Protein AF-A0A2N3C3L7-F1 (afdb_monomer_lite)

pLDDT: mean 86.47, std 15.03, range [39.75, 98.62]

Foldseek 3Di:
DDDDDDDDDDDDDDDDDPDDDPPPDPPPPPQPWDFQLPDPFFAWWEDEDQFDDAWKDFFAFPADDPVSLVVQLVQQCVRPVRHKYWYAHAQDDDAWPPPCNPPPVSVVSVVVSVVQHQFTWKIFDWDDDPDWVCVVPNVVVLVVCCRTHADVNRSRGRRHMTTGQWMKTFPPRDRLCVQLPDPVCCVQHVDDDSHIGTDDPSSRVSRRGTIIGIDDNPNNVVVLVRCLVVLVPDDFDPLLLVLLCVQQVPQPDPPPDDPVNVVSNSSSVSSQSRVLVVVCVVVVNLAFPQPRHFLCVPCPPVPDDRNSQKGKHFCDHPNPDDHNDHSVRIGIHGPVQVVVQVVQVVVPHGSVVVPD

Sequence (356 aa):
MPTPSAKSRCPTTPPSPTSTRRRSSRRGRKFEQMQVQDLSKPVVASKADWLMGTTWLGFTPSNGSGYSRQQCQSTIQRQFSGGYVIEYITEAFSEPNPGYETDPVYLAEREQHQGIKGCFLSIHKLRFTSRPLEEIIGNEDYERLQDMWAKEGKRHRWSVAFPIIESYRIEGRPKAKDVLGNTAYQRLFGHPSATLRPLEQQDQIAIANLQITQVPATNSWIGIEDEFPSAERSEVSSLTERLLDRDLQNSQAQEGMTKERWAKVRRRAAWIADRFIQNRIKTNSVHCDVCRFSPNEITDGTGIRPRSLLDVHHKHPLAEGVRYTTVEDFTLLCPTCHRAEHALLKIGRSLLSEQH

Secondary structure (DSSP, 8-state):
--------PPPPPPPP------PPP-----PPPEEGGGSSS-EEEEEEESS--SSEEEE--SSSSHHHHHHHHHHHHHHHTTSEEEEEE-SS-PPPPTT-TT-HHHHHHHHHHHHHTTBEEEEEEE----S-HHHHH-HHHHHHHHHHHPPTT-TTTT-EEEEEEEEEEETT--BHHHHHHHHHHHHHHSS--SS-EEPPHHHHHHHTT-EEEEE--TTHHHHHHTTHHHHHHS---HHHHHHHHHHHTTSPPPTT--HHHHHHHHHHHHHHHHHHHHHHHHTT--S-TTT---THHHHTTS---GGGG-EEEESS-TTSSS----GGGEEEE-HHHHHHHHHHHTTT--SSGGG-

Structure (mmCIF, N/CA/C/O backbone):
data_AF-A0A2N3C3L7-F1
#
_entry.id   AF-A0A2N3C3L7-F1
#
loop_
_atom_site.group_PDB
_atom_site.id
_atom_site.type_symbol
_atom_site.label_atom_id
_atom_site.label_alt_id
_atom_site.label_comp_id
_atom_site.label_asym_id
_atom_site.label_entity_id
_atom_site.label_seq_id
_atom_site.pdbx_PDB_ins_code
_atom_site.Cartn_x
_atom_site.Cartn_y
_atom_site.Cartn_z
_atom_site.occupancy
_atom_site.B_iso_or_equiv
_atom_site.auth_seq_id
_atom_site.auth_comp_id
_atom_site.auth_asym_id
_atom_site.auth_atom_id
_atom_site.pdbx_PDB_model_num
ATOM 1 N N . MET A 1 1 ? -19.294 -97.236 -18.588 1.00 49.38 1 MET A N 1
ATOM 2 C CA . MET A 1 1 ? -18.032 -97.592 -17.896 1.00 49.38 1 MET A CA 1
ATOM 3 C C . MET A 1 1 ? -17.101 -98.104 -18.988 1.00 49.38 1 MET A C 1
ATOM 5 O O . MET A 1 1 ? -17.540 -99.043 -19.640 1.00 49.38 1 MET A O 1
ATOM 9 N N . PRO A 1 2 ? -15.958 -97.464 -19.315 1.00 52.78 2 PRO A N 1
ATOM 10 C CA . PRO A 1 2 ? -14.989 -96.830 -18.413 1.00 52.78 2 PRO A CA 1
ATOM 11 C C . PRO A 1 2 ? -14.624 -95.358 -18.743 1.00 52.78 2 PRO A C 1
ATOM 13 O O . PRO A 1 2 ? -14.874 -94.845 -19.828 1.00 52.78 2 PRO A O 1
ATOM 16 N N . THR A 1 3 ? -14.035 -94.697 -17.748 1.00 44.00 3 THR A N 1
ATOM 17 C CA . THR A 1 3 ? -13.207 -93.466 -17.760 1.00 44.00 3 THR A CA 1
ATOM 18 C C . THR A 1 3 ? -11.742 -93.790 -18.140 1.00 44.00 3 THR A C 1
ATOM 20 O O . THR A 1 3 ? -11.421 -94.974 -18.211 1.00 44.00 3 THR A O 1
ATOM 23 N N . PRO A 1 4 ? -10.766 -92.851 -18.120 1.00 60.41 4 PRO A N 1
ATOM 24 C CA . PRO A 1 4 ? -10.702 -91.438 -18.543 1.00 60.41 4 PRO A CA 1
ATOM 25 C C . PRO A 1 4 ? -9.438 -91.159 -19.414 1.00 60.41 4 PRO A C 1
ATOM 27 O O . PRO A 1 4 ? -8.566 -92.011 -19.544 1.00 60.41 4 PRO A O 1
ATOM 30 N N . SER A 1 5 ? -9.244 -89.934 -19.925 1.00 49.03 5 SER A N 1
ATOM 31 C CA . SER A 1 5 ? -7.873 -89.421 -20.122 1.00 49.03 5 SER A CA 1
ATOM 32 C C . SER A 1 5 ? -7.801 -87.901 -19.993 1.00 49.03 5 SER A C 1
ATOM 34 O O . SER A 1 5 ? -8.473 -87.152 -20.702 1.00 49.03 5 SER A O 1
ATOM 36 N N . ALA A 1 6 ? -6.967 -87.477 -19.048 1.00 43.25 6 ALA A N 1
ATOM 37 C CA . ALA A 1 6 ? -6.701 -86.108 -18.648 1.00 43.25 6 ALA A CA 1
ATOM 38 C C . ALA A 1 6 ? -5.865 -85.354 -19.696 1.00 43.25 6 ALA A C 1
ATOM 40 O O . ALA A 1 6 ? -4.929 -85.906 -20.272 1.00 43.25 6 ALA A O 1
ATOM 41 N N . LYS A 1 7 ? -6.165 -84.064 -19.899 1.00 50.19 7 LYS A N 1
ATOM 42 C CA . LYS A 1 7 ? -5.285 -83.123 -20.603 1.00 50.19 7 LYS A CA 1
ATOM 43 C C . LYS A 1 7 ? -4.727 -82.092 -19.623 1.00 50.19 7 LYS A C 1
ATOM 45 O O . LYS A 1 7 ? -5.463 -81.391 -18.932 1.00 50.19 7 LYS A O 1
ATOM 50 N N . SER A 1 8 ? -3.399 -82.080 -19.608 1.00 52.75 8 SER A N 1
ATOM 51 C CA . SER A 1 8 ? -2.456 -81.150 -18.993 1.00 52.75 8 SER A CA 1
ATOM 52 C C . SER A 1 8 ? -2.863 -79.675 -19.136 1.00 52.75 8 SER A C 1
ATOM 54 O O . SER A 1 8 ? -3.205 -79.222 -20.229 1.00 52.75 8 SER A O 1
ATOM 56 N N . ARG A 1 9 ? -2.799 -78.926 -18.027 1.00 47.25 9 ARG A N 1
ATOM 57 C CA . ARG A 1 9 ? -2.867 -77.459 -17.998 1.00 47.25 9 ARG A CA 1
ATOM 58 C C . ARG A 1 9 ? -1.444 -76.898 -17.943 1.00 47.25 9 ARG A C 1
ATOM 60 O O . ARG A 1 9 ? -0.684 -77.246 -17.044 1.00 47.25 9 ARG A O 1
ATOM 67 N N . CYS A 1 10 ? -1.116 -76.012 -18.881 1.00 50.72 10 CYS A N 1
ATOM 68 C CA . CYS A 1 10 ? 0.102 -75.203 -18.863 1.00 50.72 10 CYS A CA 1
ATOM 69 C C . CYS A 1 10 ? 0.069 -74.165 -17.723 1.00 50.72 10 CYS A C 1
ATOM 71 O O . CYS A 1 10 ? -1.000 -73.615 -17.443 1.00 50.72 10 CYS A O 1
ATOM 73 N N . PRO A 1 11 ? 1.215 -73.831 -17.106 1.00 50.09 11 PRO A N 1
ATOM 74 C CA . PRO A 1 11 ? 1.307 -72.730 -16.157 1.00 50.09 11 PRO A CA 1
ATOM 75 C C . PRO A 1 11 ? 1.359 -71.383 -16.897 1.00 50.09 11 PRO A C 1
ATOM 77 O O . PRO A 1 11 ? 2.238 -71.137 -17.719 1.00 50.09 11 PRO A O 1
ATOM 80 N N . THR A 1 12 ? 0.408 -70.500 -16.598 1.00 49.69 12 THR A N 1
ATOM 81 C CA . THR A 1 12 ? 0.426 -69.089 -17.000 1.00 49.69 12 THR A CA 1
ATOM 82 C C . THR A 1 12 ? 1.377 -68.302 -16.104 1.00 49.69 12 THR A C 1
ATOM 84 O O . THR A 1 12 ? 1.146 -68.177 -14.901 1.00 49.69 12 THR A O 1
ATOM 87 N N . THR A 1 13 ? 2.435 -67.757 -16.696 1.00 57.47 13 THR A N 1
ATOM 88 C CA . THR A 1 13 ? 3.362 -66.801 -16.080 1.00 57.47 13 THR A CA 1
ATOM 89 C C . THR A 1 13 ? 2.637 -65.477 -15.788 1.00 57.47 13 THR A C 1
ATOM 91 O O . THR A 1 13 ? 1.938 -64.976 -16.672 1.00 57.47 13 THR A O 1
ATOM 94 N N . PRO A 1 14 ? 2.778 -64.873 -14.594 1.00 56.62 14 PRO A N 1
ATOM 95 C CA . PRO A 1 14 ? 2.210 -63.556 -14.323 1.00 56.62 14 PRO A CA 1
ATOM 96 C C . PRO A 1 14 ? 2.983 -62.449 -15.070 1.00 56.62 14 PRO A C 1
ATOM 98 O O . PRO A 1 14 ? 4.209 -62.537 -15.193 1.00 56.62 14 PRO A O 1
ATOM 101 N N . PRO A 1 15 ? 2.302 -61.396 -15.560 1.00 52.50 15 PRO A N 1
ATOM 102 C CA . PRO A 1 15 ? 2.953 -60.274 -16.225 1.00 52.50 15 PRO A CA 1
ATOM 103 C C . PRO A 1 15 ? 3.767 -59.431 -15.236 1.00 52.50 15 PRO A C 1
ATOM 105 O O . PRO A 1 15 ? 3.339 -59.150 -14.115 1.00 52.50 15 PRO A O 1
ATOM 108 N N . SER A 1 16 ? 4.954 -59.016 -15.678 1.00 47.25 16 SER A N 1
ATOM 109 C CA . SER A 1 16 ? 5.863 -58.133 -14.948 1.00 47.25 16 SER A CA 1
ATOM 110 C C . SER A 1 16 ? 5.222 -56.766 -14.661 1.00 47.25 16 SER A C 1
ATOM 112 O O . SER A 1 16 ? 4.527 -56.227 -15.525 1.00 47.25 16 SER A O 1
ATOM 114 N N . PRO A 1 17 ? 5.471 -56.156 -13.486 1.00 49.47 17 PRO A N 1
ATOM 115 C CA . PRO A 1 17 ? 4.927 -54.846 -13.159 1.00 49.47 17 PRO A CA 1
ATOM 116 C C . PRO A 1 17 ? 5.548 -53.772 -14.058 1.00 49.47 17 PRO A C 1
ATOM 118 O O . PRO A 1 17 ? 6.744 -53.484 -14.007 1.00 49.47 17 PRO A O 1
ATOM 121 N N . THR A 1 18 ? 4.702 -53.162 -14.884 1.00 44.25 18 THR A N 1
ATOM 122 C CA . THR A 1 18 ? 4.987 -51.939 -15.629 1.00 44.25 18 THR A CA 1
ATOM 123 C C . THR A 1 18 ? 5.487 -50.847 -14.689 1.00 44.25 18 THR A C 1
ATOM 125 O O . THR A 1 18 ? 4.779 -50.418 -13.780 1.00 44.25 18 THR A O 1
ATOM 128 N N . SER A 1 19 ? 6.709 -50.392 -14.962 1.00 44.94 19 SER A N 1
ATOM 129 C CA . SER A 1 19 ? 7.357 -49.201 -14.417 1.00 44.94 19 SER A CA 1
ATOM 130 C C . SER A 1 19 ? 6.426 -47.984 -14.480 1.00 44.94 19 SER A C 1
ATOM 132 O O . SER A 1 19 ? 6.286 -47.309 -15.504 1.00 44.94 19 SER A O 1
ATOM 134 N N . THR A 1 20 ? 5.760 -47.698 -13.365 1.00 43.91 20 THR A N 1
ATOM 135 C CA . THR A 1 20 ? 5.039 -46.451 -13.136 1.00 43.91 20 THR A CA 1
ATOM 136 C C . THR A 1 20 ? 6.071 -45.338 -13.003 1.00 43.91 20 THR A C 1
ATOM 138 O O . THR A 1 20 ? 6.709 -45.164 -11.964 1.00 43.91 20 THR A O 1
ATOM 141 N N . ARG A 1 21 ? 6.239 -44.563 -14.082 1.00 43.47 21 ARG A N 1
ATOM 142 C CA . ARG A 1 21 ? 6.906 -43.255 -14.065 1.00 43.47 21 ARG A CA 1
ATOM 143 C C . ARG A 1 21 ? 6.358 -42.447 -12.886 1.00 43.47 21 ARG A C 1
ATOM 145 O O . ARG A 1 21 ? 5.231 -41.953 -12.936 1.00 43.47 21 ARG A O 1
ATOM 152 N N . ARG A 1 22 ? 7.167 -42.313 -11.830 1.00 39.75 22 ARG A N 1
ATOM 153 C CA . ARG A 1 22 ? 6.950 -41.380 -10.721 1.00 39.75 22 ARG A CA 1
ATOM 154 C C . ARG A 1 22 ? 6.773 -39.981 -11.309 1.00 39.75 22 ARG A C 1
ATOM 156 O O . ARG A 1 22 ? 7.748 -39.331 -11.677 1.00 39.75 22 ARG A O 1
ATOM 163 N N . ARG A 1 23 ? 5.522 -39.521 -11.413 1.00 40.88 23 ARG A N 1
ATOM 164 C CA . ARG A 1 23 ? 5.214 -38.096 -11.546 1.00 40.88 23 ARG A CA 1
ATOM 165 C C . ARG A 1 23 ? 5.823 -37.421 -10.325 1.00 40.88 23 ARG A C 1
ATOM 167 O O . ARG A 1 23 ? 5.459 -37.753 -9.198 1.00 40.88 23 ARG A O 1
ATOM 174 N N . SER A 1 24 ? 6.798 -36.547 -10.560 1.00 43.41 24 SER A N 1
ATOM 175 C CA . SER A 1 24 ? 7.394 -35.736 -9.511 1.00 43.41 24 SER A CA 1
ATOM 176 C C . SER A 1 24 ? 6.271 -35.005 -8.783 1.00 43.41 24 SER A C 1
ATOM 178 O O . SER A 1 24 ? 5.451 -34.307 -9.381 1.00 43.41 24 SER A O 1
ATOM 180 N N . SER A 1 25 ? 6.204 -35.230 -7.475 1.00 42.06 25 SER A N 1
ATOM 181 C CA . SER A 1 25 ? 5.401 -34.434 -6.565 1.00 42.06 25 SER A CA 1
ATOM 182 C C . SER A 1 25 ? 5.690 -32.963 -6.850 1.00 42.06 25 SER A C 1
ATOM 184 O O . SER A 1 25 ? 6.846 -32.539 -6.747 1.00 42.06 25 SER A O 1
ATOM 186 N N . ARG A 1 26 ? 4.655 -32.196 -7.218 1.00 43.44 26 ARG A N 1
ATOM 187 C CA . ARG A 1 26 ? 4.680 -30.731 -7.167 1.00 43.44 26 ARG A CA 1
ATOM 188 C C . ARG A 1 26 ? 5.268 -30.356 -5.808 1.00 43.44 26 ARG A C 1
ATOM 190 O O . ARG A 1 26 ? 4.633 -30.597 -4.785 1.00 43.44 26 ARG A O 1
ATOM 197 N N . ARG A 1 27 ? 6.506 -29.851 -5.798 1.00 45.97 27 ARG A N 1
ATOM 198 C CA . ARG A 1 27 ? 7.109 -29.245 -4.612 1.00 45.97 27 ARG A CA 1
ATOM 199 C C . ARG A 1 27 ? 6.126 -28.168 -4.173 1.00 45.97 27 ARG A C 1
ATOM 201 O O . ARG A 1 27 ? 5.934 -27.202 -4.908 1.00 45.97 27 ARG A O 1
ATOM 208 N N . GLY A 1 28 ? 5.463 -28.365 -3.034 1.00 42.38 28 GLY A N 1
ATOM 209 C CA . GLY A 1 28 ? 4.775 -27.268 -2.370 1.00 42.38 28 GLY A CA 1
ATOM 210 C C . GLY A 1 28 ? 5.813 -26.170 -2.199 1.00 42.38 28 GLY A C 1
ATOM 211 O O . GLY A 1 28 ? 6.847 -26.414 -1.573 1.00 42.38 28 GLY A O 1
ATOM 212 N N . ARG A 1 29 ? 5.610 -25.023 -2.860 1.00 50.00 29 ARG A N 1
ATOM 213 C CA . ARG A 1 29 ? 6.451 -23.841 -2.658 1.00 50.00 29 ARG A CA 1
ATOM 214 C C . ARG A 1 29 ? 6.382 -23.574 -1.156 1.00 50.00 29 ARG A C 1
ATOM 216 O O . ARG A 1 29 ? 5.312 -23.255 -0.644 1.00 50.00 29 ARG A O 1
ATOM 223 N N . LYS A 1 30 ? 7.493 -23.788 -0.443 1.00 52.81 30 LYS A N 1
ATOM 224 C CA . LYS A 1 30 ? 7.664 -23.183 0.875 1.00 52.81 30 LYS A CA 1
ATOM 225 C C . LYS A 1 30 ? 7.495 -21.692 0.616 1.00 52.81 30 LYS A C 1
ATOM 227 O O . LYS A 1 30 ? 8.264 -21.146 -0.171 1.00 52.81 30 LYS A O 1
ATOM 232 N N . PHE A 1 31 ? 6.446 -21.086 1.164 1.00 60.19 31 PHE A N 1
ATOM 233 C CA . PHE A 1 31 ? 6.397 -19.635 1.228 1.00 60.19 31 PHE A CA 1
ATOM 234 C C . PHE A 1 31 ? 7.663 -19.222 1.968 1.00 60.19 31 PHE A C 1
ATOM 236 O O . PHE A 1 31 ? 7.937 -19.733 3.057 1.00 60.19 31 PHE A O 1
ATOM 243 N N . GLU A 1 32 ? 8.495 -18.450 1.286 1.00 70.69 32 GLU A N 1
ATOM 244 C CA . GLU A 1 32 ? 9.769 -18.003 1.815 1.00 70.69 32 GLU A CA 1
ATOM 245 C C . GLU A 1 32 ? 9.458 -17.156 3.048 1.00 70.69 32 GLU A C 1
ATOM 247 O O . GLU A 1 32 ? 8.686 -16.199 2.971 1.00 70.69 32 GLU A O 1
ATOM 252 N N . GLN A 1 33 ? 9.936 -17.604 4.209 1.00 81.38 33 GLN A N 1
ATOM 253 C CA . GLN A 1 33 ? 9.827 -16.818 5.430 1.00 81.38 33 GLN A CA 1
ATOM 254 C C . GLN A 1 33 ? 10.696 -15.584 5.233 1.00 81.38 33 GLN A C 1
ATOM 256 O O . GLN A 1 33 ? 11.895 -15.712 4.995 1.00 81.38 33 GLN A O 1
ATOM 261 N N . MET A 1 34 ? 10.069 -14.415 5.291 1.00 95.31 34 MET A N 1
ATOM 262 C CA . MET A 1 34 ? 10.727 -13.125 5.128 1.00 95.31 34 MET A CA 1
ATOM 263 C C . MET A 1 34 ? 10.710 -12.375 6.456 1.00 95.31 34 MET A C 1
ATOM 265 O O . MET A 1 34 ? 9.893 -12.658 7.333 1.00 95.31 34 MET A O 1
ATOM 269 N N . GLN A 1 35 ? 11.576 -11.382 6.594 1.00 97.44 35 GLN A N 1
ATOM 270 C CA . GLN A 1 35 ? 11.522 -10.397 7.666 1.00 97.44 35 GLN A CA 1
ATOM 271 C C . GLN A 1 35 ? 10.996 -9.061 7.139 1.00 97.44 35 GLN A C 1
ATOM 273 O O . GLN A 1 35 ? 11.003 -8.794 5.939 1.00 97.44 35 GLN A O 1
ATOM 278 N N . VAL A 1 36 ? 10.544 -8.185 8.036 1.00 97.69 36 VAL A N 1
ATOM 279 C CA . VAL A 1 36 ? 10.054 -6.846 7.658 1.00 97.69 36 VAL A CA 1
ATOM 280 C C . VAL A 1 36 ? 11.124 -6.018 6.953 1.00 97.69 36 VAL A C 1
ATOM 282 O O . VAL A 1 36 ? 10.805 -5.279 6.024 1.00 97.69 36 VAL A O 1
ATOM 285 N N . GLN A 1 37 ? 12.387 -6.150 7.354 1.00 97.00 37 GLN A N 1
ATOM 286 C CA . GLN A 1 37 ? 13.506 -5.470 6.697 1.00 97.00 37 GLN A CA 1
ATOM 287 C C . GLN A 1 37 ? 13.769 -5.940 5.259 1.00 97.00 37 GLN A C 1
ATOM 289 O O . GLN A 1 37 ? 14.398 -5.207 4.500 1.00 97.00 37 GLN A O 1
ATOM 294 N N . ASP A 1 38 ? 13.260 -7.113 4.872 1.00 94.88 38 ASP A N 1
ATOM 295 C CA . ASP A 1 38 ? 13.411 -7.662 3.520 1.00 94.88 38 ASP A CA 1
ATOM 296 C C . ASP A 1 38 ? 12.355 -7.104 2.546 1.00 94.88 38 ASP A C 1
ATOM 298 O O . ASP A 1 38 ? 12.356 -7.418 1.354 1.00 94.88 38 ASP A O 1
ATOM 302 N N . LEU A 1 39 ? 11.418 -6.280 3.033 1.00 94.38 39 LEU A N 1
ATOM 303 C CA . LEU A 1 39 ? 10.440 -5.607 2.186 1.00 94.38 39 LEU A CA 1
ATOM 304 C C . LEU A 1 39 ? 11.127 -4.622 1.232 1.00 94.38 39 LEU A C 1
ATOM 306 O O . LEU A 1 39 ? 12.060 -3.909 1.589 1.00 94.38 39 LEU A O 1
ATOM 310 N N . SER A 1 40 ? 10.570 -4.495 0.025 1.00 91.31 40 SER A N 1
ATOM 311 C CA . SER A 1 40 ? 11.053 -3.562 -1.012 1.00 91.31 40 SER A CA 1
ATOM 312 C C . SER A 1 40 ? 11.120 -2.093 -0.565 1.00 91.31 40 SER A C 1
ATOM 314 O O . SER A 1 40 ? 11.832 -1.283 -1.161 1.00 91.31 40 SER A O 1
ATOM 316 N N . LYS A 1 41 ? 10.347 -1.734 0.466 1.00 95.19 41 LYS A N 1
ATOM 317 C CA . LYS A 1 41 ? 10.244 -0.400 1.060 1.00 95.19 41 LYS A CA 1
ATOM 318 C C . LYS A 1 41 ? 10.060 -0.525 2.569 1.00 95.19 41 LYS A C 1
ATOM 320 O O . LYS A 1 41 ? 9.505 -1.526 3.022 1.00 95.19 41 LYS A O 1
ATOM 325 N N . PRO A 1 42 ? 10.438 0.500 3.347 1.00 97.88 42 PRO A N 1
ATOM 326 C CA . PRO A 1 42 ? 10.220 0.481 4.785 1.00 97.88 42 PRO A CA 1
ATOM 327 C C . PRO A 1 42 ? 8.728 0.491 5.133 1.00 97.88 42 PRO A C 1
ATOM 329 O O . PRO A 1 42 ? 7.876 0.927 4.353 1.00 97.88 42 PRO A O 1
ATOM 332 N N . VAL A 1 43 ? 8.409 0.073 6.353 1.00 98.38 43 VAL A N 1
ATOM 333 C CA . VAL A 1 43 ? 7.109 0.350 6.966 1.00 98.38 43 VAL A CA 1
ATOM 334 C C . VAL A 1 43 ? 7.142 1.778 7.505 1.00 98.38 43 VAL A C 1
ATOM 336 O O . VAL A 1 43 ? 7.904 2.088 8.415 1.00 98.38 43 VAL A O 1
ATOM 339 N N . VAL A 1 44 ? 6.328 2.666 6.942 1.00 98.44 44 VAL A N 1
ATOM 340 C CA . VAL A 1 44 ? 6.400 4.113 7.224 1.00 98.44 44 VAL A CA 1
ATOM 341 C C . VAL A 1 44 ? 5.310 4.605 8.164 1.00 98.44 44 VAL A C 1
ATOM 343 O O . VAL A 1 44 ? 5.404 5.701 8.712 1.00 98.44 44 VAL A O 1
ATOM 346 N N . ALA A 1 45 ? 4.257 3.815 8.346 1.00 98.38 45 ALA A N 1
ATOM 347 C CA . ALA A 1 45 ? 3.091 4.211 9.112 1.00 98.38 45 ALA A CA 1
ATOM 348 C C . ALA A 1 45 ? 2.396 3.003 9.750 1.00 98.38 45 ALA A C 1
ATOM 350 O O . ALA A 1 45 ? 2.543 1.874 9.291 1.00 98.38 45 ALA A O 1
ATOM 351 N N . SER A 1 46 ? 1.629 3.247 10.809 1.00 98.31 46 SER A N 1
ATOM 352 C CA . SER A 1 46 ? 0.765 2.250 11.435 1.00 98.31 46 SER A CA 1
ATOM 353 C C . SER A 1 46 ? -0.699 2.663 11.370 1.00 98.31 46 SER A C 1
ATOM 355 O O . SER A 1 46 ? -1.040 3.851 11.443 1.00 98.31 46 SER A O 1
ATOM 357 N N . LYS A 1 47 ? -1.572 1.664 11.239 1.00 97.62 47 LYS A N 1
ATOM 358 C CA . LYS A 1 47 ? -3.020 1.799 11.391 1.00 97.62 47 LYS A CA 1
ATOM 359 C C . LYS A 1 47 ? -3.441 1.096 12.673 1.00 97.62 47 LYS A C 1
ATOM 361 O O . LYS A 1 47 ? -3.205 -0.096 12.814 1.00 97.62 47 LYS A O 1
ATOM 366 N N . ALA A 1 48 ? -4.101 1.833 13.560 1.00 96.75 48 ALA A N 1
ATOM 367 C CA . ALA A 1 48 ? -4.818 1.270 14.695 1.00 96.75 48 ALA A CA 1
ATOM 368 C C . ALA A 1 48 ? -6.295 1.115 14.323 1.00 96.75 48 ALA A C 1
ATOM 370 O O . ALA A 1 48 ? -6.941 2.104 13.964 1.00 96.75 48 ALA A O 1
ATOM 371 N N . ASP A 1 49 ? -6.820 -0.101 14.367 1.00 95.00 49 ASP A N 1
ATOM 372 C CA . ASP A 1 49 ? -8.250 -0.384 14.216 1.00 95.00 49 ASP A CA 1
ATOM 373 C C . ASP A 1 49 ? -8.653 -1.539 15.133 1.00 95.00 49 ASP A C 1
ATOM 375 O O . ASP A 1 49 ? -7.791 -2.235 15.655 1.00 95.00 49 ASP A O 1
ATOM 379 N N . TRP A 1 50 ? -9.942 -1.749 15.358 1.00 93.56 50 TRP A N 1
ATOM 380 C CA . TRP A 1 50 ? -10.408 -2.960 16.040 1.00 93.56 50 TRP A CA 1
ATOM 381 C C . TRP A 1 50 ? -10.780 -4.071 15.058 1.00 93.56 50 TRP A C 1
ATOM 383 O O . TRP A 1 50 ? -10.759 -5.239 15.442 1.00 93.56 50 TRP A O 1
ATOM 393 N N . LEU A 1 51 ? -11.099 -3.724 13.808 1.00 91.62 51 LEU A N 1
ATOM 394 C CA . LEU A 1 51 ? -11.334 -4.690 12.736 1.00 91.62 51 LEU A CA 1
ATOM 395 C C . LEU A 1 51 ? -10.050 -4.980 11.971 1.00 91.62 51 LEU A C 1
ATOM 397 O O . LEU A 1 51 ? -9.221 -4.095 11.764 1.00 91.62 51 LEU A O 1
ATOM 401 N N . MET A 1 52 ? -9.929 -6.223 11.512 1.00 91.94 52 MET A N 1
ATOM 402 C CA . MET A 1 52 ? -8.848 -6.611 10.622 1.00 91.94 52 MET A CA 1
ATOM 403 C C . MET A 1 52 ? -9.064 -6.040 9.218 1.00 91.94 52 MET A C 1
ATOM 405 O O . MET A 1 52 ? -10.128 -6.206 8.623 1.00 91.94 52 MET A O 1
ATOM 409 N N . GLY A 1 53 ? -8.025 -5.439 8.652 1.00 87.06 53 GLY A N 1
ATOM 410 C CA . GLY A 1 53 ? -7.937 -5.089 7.248 1.00 87.06 53 GLY A CA 1
ATOM 411 C C . GLY A 1 53 ? -7.913 -6.355 6.404 1.00 87.06 53 GLY A C 1
ATOM 412 O O . GLY A 1 53 ? -6.963 -7.135 6.451 1.00 87.06 53 GLY A O 1
ATOM 413 N N . THR A 1 54 ? -8.968 -6.567 5.626 1.00 85.81 54 THR A N 1
ATOM 414 C CA . THR A 1 54 ? -9.080 -7.720 4.727 1.00 85.81 54 THR A CA 1
ATOM 415 C C . THR A 1 54 ? -8.621 -7.341 3.326 1.00 85.81 54 THR A C 1
ATOM 417 O O . THR A 1 54 ? -7.634 -7.864 2.814 1.00 85.81 54 THR A O 1
ATOM 420 N N . THR A 1 55 ? -9.323 -6.400 2.701 1.00 88.94 55 THR A N 1
ATOM 421 C CA . THR A 1 55 ? -9.128 -6.042 1.292 1.00 88.94 55 THR A CA 1
ATOM 422 C C . THR A 1 55 ? -8.944 -4.532 1.075 1.00 88.94 55 THR A C 1
ATOM 424 O O . THR A 1 55 ? -8.540 -4.087 -0.003 1.00 88.94 55 THR A O 1
ATOM 427 N N . TRP A 1 56 ? -9.167 -3.729 2.114 1.00 93.12 56 TRP A N 1
ATOM 428 C CA . TRP A 1 56 ? -8.967 -2.282 2.150 1.00 93.12 56 TRP A CA 1
ATOM 429 C C . TRP A 1 56 ? -8.636 -1.833 3.579 1.00 93.12 56 TRP A C 1
ATOM 431 O O . TRP A 1 56 ? -8.896 -2.551 4.543 1.00 93.12 56 TRP A O 1
ATOM 441 N N . LEU A 1 57 ? -8.079 -0.628 3.709 1.00 95.00 57 LEU A N 1
ATOM 442 C CA . LEU A 1 57 ? -8.013 0.101 4.977 1.00 95.00 57 LEU A CA 1
ATOM 443 C C . LEU A 1 57 ? -8.813 1.392 4.866 1.00 95.00 57 LEU A C 1
ATOM 445 O O . LEU A 1 57 ? -8.599 2.173 3.935 1.00 95.00 57 LEU A O 1
ATOM 449 N N . GLY A 1 58 ? -9.725 1.619 5.812 1.00 94.25 58 GLY A N 1
ATOM 450 C CA . GLY A 1 58 ? -10.566 2.809 5.805 1.00 94.25 58 GLY A CA 1
ATOM 451 C C . GLY A 1 58 ? -10.269 3.794 6.907 1.00 94.25 58 GLY A C 1
ATOM 452 O O . GLY A 1 58 ? -9.703 3.493 7.960 1.00 94.25 58 GLY A O 1
ATOM 453 N N . PHE A 1 59 ? -10.725 5.005 6.637 1.00 95.25 59 PHE A N 1
ATOM 454 C CA . PHE A 1 59 ? -10.473 6.196 7.414 1.00 95.25 59 PHE A CA 1
ATOM 455 C C . PHE A 1 59 ? -11.748 7.023 7.451 1.00 95.25 59 PHE A C 1
ATOM 457 O O . PHE A 1 59 ? -12.481 7.140 6.466 1.00 95.25 59 PHE A O 1
ATOM 464 N N . THR A 1 60 ? -12.039 7.569 8.625 1.00 94.56 60 THR A N 1
ATOM 465 C CA . THR A 1 60 ? -13.236 8.381 8.822 1.00 94.56 60 THR A CA 1
ATOM 466 C C . THR A 1 60 ? -12.840 9.852 8.713 1.00 94.56 60 THR A C 1
ATOM 468 O O . THR A 1 60 ? -12.073 10.320 9.558 1.00 94.56 60 THR A O 1
ATOM 471 N N . PRO A 1 61 ? -13.312 10.586 7.689 1.00 94.69 61 PRO A N 1
ATOM 472 C CA . PRO A 1 61 ? -13.102 12.026 7.600 1.00 94.69 61 PRO A CA 1
ATOM 473 C C . PRO A 1 61 ? -13.794 12.745 8.768 1.00 94.69 61 PRO A C 1
ATOM 475 O O . PRO A 1 61 ? -14.639 12.177 9.458 1.00 94.69 61 PRO A O 1
ATOM 478 N N . SER A 1 62 ? -13.444 14.011 9.000 1.00 94.00 62 SER A N 1
ATOM 479 C CA . SER A 1 62 ? -14.015 14.790 10.109 1.00 94.00 62 SER A CA 1
ATOM 480 C C . SER A 1 62 ? -15.514 15.067 9.943 1.00 94.00 62 SER A C 1
ATOM 482 O O . SER A 1 62 ? -16.209 15.279 10.936 1.00 94.00 62 SER A O 1
ATOM 484 N N . ASN A 1 63 ? -16.006 15.078 8.702 1.00 93.75 63 ASN A N 1
ATOM 485 C CA . ASN A 1 63 ? -17.421 15.164 8.359 1.00 93.75 63 ASN A CA 1
ATOM 486 C C . ASN A 1 63 ? -17.691 14.549 6.970 1.00 93.75 63 ASN A C 1
ATOM 488 O O . ASN A 1 63 ? -16.776 14.102 6.280 1.00 93.75 63 ASN A O 1
ATOM 492 N N . GLY A 1 64 ? -18.958 14.547 6.544 1.00 90.88 64 GLY A N 1
ATOM 493 C CA . GLY A 1 64 ? -19.384 13.960 5.269 1.00 90.88 64 GLY A CA 1
ATOM 494 C C . GLY A 1 64 ? -19.113 14.805 4.018 1.00 90.88 64 GLY A C 1
ATOM 495 O O . GLY A 1 64 ? -19.447 14.356 2.925 1.00 90.88 64 GLY A O 1
ATOM 496 N N . SER A 1 65 ? -18.538 16.008 4.140 1.00 93.38 65 SER A N 1
ATOM 497 C CA . SER A 1 65 ? -18.305 16.883 2.983 1.00 93.38 65 SER A CA 1
ATOM 498 C C . SER A 1 65 ? -17.232 16.330 2.041 1.00 93.38 65 SER A C 1
ATOM 500 O O . SER A 1 65 ? -16.269 15.687 2.471 1.00 93.38 65 SER A O 1
ATOM 502 N N . GLY A 1 66 ? -17.347 16.654 0.748 1.00 91.75 66 GLY A N 1
ATOM 503 C CA . GLY A 1 66 ? -16.327 16.308 -0.247 1.00 91.75 66 GLY A CA 1
ATOM 504 C C . GLY A 1 66 ? -14.941 16.864 0.102 1.00 91.75 66 GLY A C 1
ATOM 505 O O . GLY A 1 66 ? -13.945 16.161 -0.048 1.00 91.75 66 GLY A O 1
ATOM 506 N N . TYR A 1 67 ? -14.875 18.078 0.661 1.00 94.38 67 TYR A N 1
ATOM 507 C CA . TYR A 1 67 ? -13.622 18.687 1.117 1.00 94.38 67 TYR A CA 1
ATOM 508 C C . TYR A 1 67 ? -12.964 17.893 2.256 1.00 94.38 67 TYR A C 1
ATOM 510 O O . TYR A 1 67 ? -11.775 17.587 2.185 1.00 94.38 67 TYR A O 1
ATOM 518 N N . SER A 1 68 ? -13.727 17.497 3.284 1.00 94.19 68 SER A N 1
ATOM 519 C CA . SER A 1 68 ? -13.191 16.702 4.402 1.00 94.19 68 SER A CA 1
ATOM 520 C C . SER A 1 68 ? -12.700 15.325 3.940 1.00 94.19 68 SER A C 1
ATOM 522 O O . SER A 1 68 ? -11.640 14.866 4.373 1.00 94.19 68 SER A O 1
ATOM 524 N N . ARG A 1 69 ? -13.411 14.694 2.993 1.00 93.69 69 ARG A N 1
ATOM 525 C CA . ARG A 1 69 ? -12.972 13.445 2.348 1.00 93.69 69 ARG A CA 1
ATOM 526 C C . ARG A 1 69 ? -11.646 13.623 1.609 1.00 93.69 69 ARG A C 1
ATOM 528 O O . ARG A 1 69 ? -10.716 12.864 1.866 1.00 93.69 69 ARG A O 1
ATOM 535 N N . GLN A 1 70 ? -11.521 14.652 0.769 1.00 92.31 70 GLN A N 1
ATOM 536 C CA . GLN A 1 70 ? -10.279 14.953 0.045 1.00 92.31 70 GLN A CA 1
ATOM 537 C C . GLN A 1 70 ? -9.116 15.254 0.999 1.00 92.31 70 GLN A C 1
ATOM 539 O O . GLN A 1 70 ? -8.027 14.709 0.836 1.00 92.31 70 GLN A O 1
ATOM 544 N N . GLN A 1 71 ? -9.346 16.062 2.037 1.00 95.25 71 GLN A N 1
ATOM 545 C CA . GLN A 1 71 ? -8.326 16.386 3.036 1.00 95.25 71 GLN A CA 1
ATOM 546 C C . GLN A 1 71 ? -7.850 15.137 3.790 1.00 95.25 71 GLN A C 1
ATOM 548 O O . GLN A 1 71 ? -6.644 14.954 3.997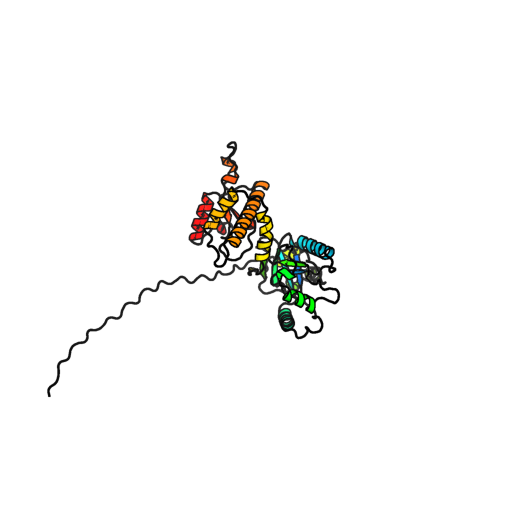 1.00 95.25 71 GLN A O 1
ATOM 553 N N . CYS A 1 72 ? -8.785 14.269 4.187 1.00 95.50 72 CYS A N 1
ATOM 554 C CA . CYS A 1 72 ? -8.480 12.979 4.794 1.00 95.50 72 CYS A CA 1
ATOM 555 C C . CYS A 1 72 ? -7.639 12.134 3.828 1.00 95.50 72 CYS A C 1
ATOM 557 O O . CYS A 1 72 ? -6.513 11.770 4.162 1.00 95.50 72 CYS A O 1
ATOM 559 N N . GLN A 1 73 ? -8.111 11.936 2.597 1.00 94.62 73 GLN A N 1
ATOM 560 C CA . GLN A 1 73 ? -7.437 11.159 1.559 1.00 94.62 73 GLN A CA 1
ATOM 561 C C . GLN A 1 73 ? -6.007 11.645 1.285 1.00 94.62 73 GLN A C 1
ATOM 563 O O . GLN A 1 73 ? -5.075 10.844 1.333 1.00 94.62 73 GLN A O 1
ATOM 568 N N . SER A 1 74 ? -5.794 12.948 1.077 1.00 94.25 74 SER A N 1
ATOM 569 C CA . SER A 1 74 ? -4.453 13.512 0.870 1.00 94.25 74 SER A CA 1
ATOM 570 C C . SER A 1 74 ? -3.545 13.325 2.086 1.00 94.25 74 SER A C 1
ATOM 572 O O . SER A 1 74 ? -2.343 13.096 1.937 1.00 94.25 74 SER A O 1
ATOM 574 N N . THR A 1 75 ? -4.103 13.409 3.296 1.00 96.69 75 THR A N 1
ATOM 575 C CA . THR A 1 75 ? -3.345 13.183 4.531 1.00 96.69 75 THR A CA 1
ATOM 576 C C . THR A 1 75 ? -2.889 11.735 4.637 1.00 96.69 75 THR A C 1
ATOM 578 O O . THR A 1 75 ? -1.694 11.505 4.818 1.00 96.69 75 THR A O 1
ATOM 581 N N . ILE A 1 76 ? -3.795 10.772 4.449 1.00 97.12 76 ILE A N 1
ATOM 582 C CA . ILE A 1 76 ? -3.458 9.344 4.481 1.00 97.12 76 ILE A CA 1
ATOM 583 C C . ILE A 1 76 ? -2.450 9.003 3.385 1.00 97.12 76 ILE A C 1
ATOM 585 O O . ILE A 1 76 ? -1.432 8.372 3.661 1.00 97.12 76 ILE A O 1
ATOM 589 N N . GLN A 1 77 ? -2.675 9.485 2.159 1.00 95.38 77 GLN A N 1
ATOM 590 C CA . GLN A 1 77 ? -1.771 9.253 1.035 1.00 95.38 77 GLN A CA 1
ATOM 591 C C . GLN A 1 77 ? -0.349 9.727 1.336 1.00 95.38 77 GLN A C 1
ATOM 593 O O . GLN A 1 77 ? 0.606 9.002 1.073 1.00 95.38 77 GLN A O 1
ATOM 598 N N . ARG A 1 78 ? -0.189 10.917 1.924 1.00 96.12 78 ARG A N 1
ATOM 599 C CA . ARG A 1 78 ? 1.126 11.420 2.338 1.00 96.12 78 ARG A CA 1
ATOM 600 C C . ARG A 1 78 ? 1.766 10.551 3.422 1.00 96.12 78 ARG A C 1
ATOM 602 O O . ARG A 1 78 ? 2.982 10.414 3.420 1.00 96.12 78 ARG A O 1
ATOM 609 N N . GLN A 1 79 ? 0.973 9.981 4.326 1.00 96.69 79 GLN A N 1
ATOM 610 C CA . GLN A 1 79 ? 1.474 9.160 5.430 1.00 96.69 79 GLN A CA 1
ATOM 611 C C . GLN A 1 79 ? 1.992 7.787 4.976 1.00 96.69 79 GLN A C 1
ATOM 613 O O . GLN A 1 79 ? 2.944 7.302 5.576 1.00 96.69 79 GLN A O 1
ATOM 618 N N . PHE A 1 80 ? 1.420 7.174 3.930 1.00 96.06 80 PHE A N 1
ATOM 619 C CA . PHE A 1 80 ? 1.904 5.879 3.420 1.00 96.06 80 PHE A CA 1
ATOM 620 C C . PHE A 1 80 ? 2.733 5.958 2.129 1.00 96.06 80 PHE A C 1
ATOM 622 O O . PHE A 1 80 ? 3.297 4.948 1.722 1.00 96.06 80 PHE A O 1
ATOM 629 N N . SER A 1 81 ? 2.841 7.117 1.466 1.00 91.69 81 SER A N 1
ATOM 630 C CA . SER A 1 81 ? 3.490 7.242 0.142 1.00 91.69 81 SER A CA 1
ATOM 631 C C . SER A 1 81 ? 4.918 6.684 0.071 1.00 91.69 81 SER A C 1
ATOM 633 O O . SER A 1 81 ? 5.363 6.273 -1.004 1.00 91.69 81 SER A O 1
ATOM 635 N N . GLY A 1 82 ? 5.625 6.656 1.204 1.00 91.44 82 GLY A N 1
ATOM 636 C CA . GLY A 1 82 ? 6.994 6.163 1.324 1.00 91.44 82 GLY A CA 1
ATOM 637 C C . GLY A 1 82 ? 7.144 4.649 1.493 1.00 91.44 82 GLY A C 1
ATOM 638 O O . GLY A 1 82 ? 8.272 4.170 1.415 1.00 91.44 82 GLY A O 1
ATOM 639 N N . GLY A 1 83 ? 6.070 3.880 1.700 1.00 96.31 83 GLY A N 1
ATOM 640 C CA . GLY A 1 83 ? 6.222 2.447 1.938 1.00 96.31 83 GLY A CA 1
ATOM 641 C C . GLY A 1 83 ? 4.972 1.721 2.420 1.00 96.31 83 GLY A C 1
ATOM 642 O O . GLY A 1 83 ? 3.867 1.961 1.939 1.00 96.31 83 GLY A O 1
ATOM 643 N N . TYR A 1 84 ? 5.177 0.777 3.331 1.00 98.06 84 TYR A N 1
ATOM 644 C CA . TYR A 1 84 ? 4.131 -0.101 3.844 1.00 98.06 84 TYR A CA 1
ATOM 645 C C . TYR A 1 84 ? 3.482 0.461 5.116 1.00 98.06 84 TYR A C 1
ATOM 647 O O . TYR A 1 84 ? 4.044 1.316 5.806 1.00 98.06 84 TYR A O 1
ATOM 655 N N . VAL A 1 85 ? 2.292 -0.047 5.434 1.00 98.50 85 VAL A N 1
ATOM 656 C CA . VAL A 1 85 ? 1.540 0.261 6.652 1.00 98.50 85 VAL A CA 1
ATOM 657 C C . VAL A 1 85 ? 1.440 -0.990 7.514 1.00 98.50 85 VAL A C 1
ATOM 659 O O . VAL A 1 85 ? 0.929 -2.003 7.045 1.00 98.50 85 VAL A O 1
ATOM 662 N N . ILE A 1 86 ? 1.885 -0.923 8.770 1.00 98.56 86 ILE A N 1
ATOM 663 C CA . ILE A 1 86 ? 1.681 -2.007 9.739 1.00 98.56 86 ILE A CA 1
ATOM 664 C C . ILE A 1 86 ? 0.328 -1.867 10.434 1.00 98.56 86 ILE A C 1
ATOM 666 O O . ILE A 1 86 ? -0.086 -0.782 10.847 1.00 98.56 86 ILE A O 1
ATOM 670 N N . GLU A 1 87 ? -0.373 -2.979 10.555 1.00 98.06 87 GLU A N 1
ATOM 671 C CA . GLU A 1 87 ? -1.686 -3.065 11.163 1.00 98.06 87 GLU A CA 1
ATOM 672 C C . GLU A 1 87 ? -1.585 -3.485 12.630 1.00 98.06 87 GLU A C 1
ATOM 674 O O . GLU A 1 87 ? -1.027 -4.536 12.958 1.00 98.06 87 GLU A O 1
ATOM 679 N N . TYR A 1 88 ? -2.167 -2.661 13.498 1.00 98.25 88 TYR A N 1
ATOM 680 C CA . TYR A 1 88 ? -2.302 -2.879 14.929 1.00 98.25 88 TYR A CA 1
ATOM 681 C C . TYR A 1 88 ? -3.778 -3.008 15.307 1.00 98.25 88 TYR A C 1
ATOM 683 O O . TYR A 1 88 ? -4.582 -2.135 14.962 1.00 98.25 88 TYR A O 1
ATOM 691 N N . ILE A 1 89 ? -4.112 -4.050 16.073 1.00 97.81 89 ILE A N 1
ATOM 692 C CA . ILE A 1 89 ? -5.461 -4.215 16.614 1.00 97.81 89 ILE A CA 1
ATOM 693 C C . ILE A 1 89 ? -5.570 -3.585 17.994 1.00 97.81 89 ILE A C 1
ATOM 695 O O . ILE A 1 89 ? -4.836 -3.951 18.908 1.00 97.81 89 ILE A O 1
ATOM 699 N N . THR A 1 90 ? -6.507 -2.660 18.172 1.00 97.31 90 THR A N 1
ATOM 700 C CA . THR A 1 90 ? -6.705 -1.943 19.437 1.00 97.31 90 THR A CA 1
ATOM 701 C C . THR A 1 90 ? -7.141 -2.872 20.565 1.00 97.31 90 THR A C 1
ATOM 703 O O . THR A 1 90 ? -7.808 -3.876 20.336 1.00 97.31 90 THR A O 1
ATOM 706 N N . GLU A 1 91 ? -6.809 -2.529 21.812 1.00 96.69 91 GLU A N 1
ATOM 707 C CA . GLU A 1 91 ? -7.251 -3.307 22.981 1.00 96.69 91 GLU A CA 1
ATOM 708 C C . GLU A 1 91 ? -8.771 -3.259 23.191 1.00 96.69 91 GLU A C 1
ATOM 710 O O . GLU A 1 91 ? -9.371 -4.241 23.628 1.00 96.69 91 GLU A O 1
ATOM 715 N N . ALA A 1 92 ? -9.390 -2.127 22.852 1.00 95.44 92 ALA A N 1
ATOM 716 C CA . ALA A 1 92 ? -10.833 -1.941 22.895 1.00 95.44 92 ALA A CA 1
ATOM 717 C C . ALA A 1 92 ? -11.492 -2.360 21.572 1.00 95.44 92 ALA A C 1
ATOM 719 O O . ALA A 1 92 ? -10.908 -2.188 20.498 1.00 95.44 92 ALA A O 1
ATOM 720 N N . PHE A 1 93 ? -12.727 -2.851 21.675 1.00 95.12 93 PHE A N 1
ATOM 721 C CA . PHE A 1 93 ? -13.636 -3.113 20.561 1.00 95.12 93 PHE A CA 1
ATOM 722 C C . PHE A 1 93 ? -14.837 -2.177 20.690 1.00 95.12 93 PHE A C 1
ATOM 724 O O . PHE A 1 93 ? -15.303 -1.946 21.806 1.00 95.12 93 PHE A O 1
ATOM 731 N N . SER A 1 94 ? -15.325 -1.617 19.585 1.00 93.06 94 SER A N 1
ATOM 732 C CA . SER A 1 94 ? -16.487 -0.724 19.649 1.00 93.06 94 SER A CA 1
ATOM 733 C C . SER A 1 94 ? -17.794 -1.495 19.794 1.00 93.06 94 SER A C 1
ATOM 735 O O . SER A 1 94 ? -17.931 -2.617 19.308 1.00 93.06 94 SER A O 1
ATOM 737 N N . GLU A 1 95 ? -18.769 -0.866 20.439 1.00 94.94 95 GLU A N 1
ATOM 738 C CA . GLU A 1 95 ? -20.150 -1.342 20.448 1.00 94.94 95 GLU A CA 1
ATOM 739 C C . GLU A 1 95 ? -20.849 -0.929 19.145 1.00 94.94 95 GLU A C 1
ATOM 741 O O . GLU A 1 95 ? -20.585 0.172 18.638 1.00 94.94 95 GLU A O 1
ATOM 746 N N . PRO A 1 96 ? -21.686 -1.808 18.572 1.00 96.62 96 PRO A N 1
ATOM 747 C CA . PRO A 1 96 ? -22.435 -1.496 17.374 1.00 96.62 96 PRO A CA 1
ATOM 748 C C . PRO A 1 96 ? -23.641 -0.619 17.742 1.00 96.62 96 PRO A C 1
ATOM 750 O O . PRO A 1 96 ? -23.967 -0.426 18.915 1.00 96.62 96 PRO A O 1
ATOM 753 N N . ASN A 1 97 ? -24.313 -0.075 16.735 1.00 96.88 97 ASN A N 1
ATOM 754 C CA . ASN A 1 97 ? -25.573 0.631 16.928 1.00 96.88 97 ASN A CA 1
ATOM 755 C C . ASN A 1 97 ? -26.691 -0.325 17.404 1.00 96.88 97 ASN A C 1
ATOM 757 O O . ASN A 1 97 ? -26.623 -1.528 17.127 1.00 96.88 97 ASN A O 1
ATOM 761 N N . PRO A 1 98 ? -27.744 0.200 18.064 1.00 96.94 98 PRO A N 1
ATOM 762 C CA . PRO A 1 98 ? -28.868 -0.612 18.520 1.00 96.94 98 PRO A CA 1
ATOM 763 C C . PRO A 1 98 ? -29.496 -1.454 17.404 1.00 96.94 98 PRO A C 1
ATOM 765 O O . PRO A 1 98 ? -29.748 -0.947 16.310 1.00 96.94 98 PRO A O 1
ATOM 768 N N . GLY A 1 99 ? -29.767 -2.727 17.692 1.00 96.56 99 GLY A N 1
ATOM 769 C CA . GLY A 1 99 ? -30.305 -3.711 16.747 1.00 96.56 99 GLY A CA 1
ATOM 770 C C . GLY A 1 99 ? -29.252 -4.637 16.126 1.00 96.56 99 GLY A C 1
ATOM 771 O O . GLY A 1 99 ? -29.619 -5.629 15.500 1.00 96.56 99 GLY A O 1
ATOM 772 N N . TYR A 1 100 ? -27.961 -4.353 16.322 1.00 96.88 100 TYR A N 1
ATOM 773 C CA . TYR A 1 100 ? -26.845 -5.151 15.800 1.00 96.88 100 TYR A CA 1
ATOM 774 C C . TYR A 1 100 ? -26.083 -5.932 16.883 1.00 96.88 100 TYR A C 1
ATOM 776 O O . TYR A 1 100 ? -25.101 -6.607 16.586 1.00 96.88 100 TYR A O 1
ATOM 784 N N . GLU A 1 101 ? -26.518 -5.895 18.143 1.00 97.31 101 GLU A N 1
ATOM 785 C CA . GLU A 1 101 ? -25.827 -6.543 19.268 1.00 97.31 101 GLU A CA 1
ATOM 786 C C . GLU A 1 101 ? -25.762 -8.069 19.128 1.00 97.31 101 GLU A C 1
ATOM 788 O O . GLU A 1 101 ? -24.822 -8.702 19.611 1.00 97.31 101 GLU A O 1
ATOM 793 N N . THR A 1 102 ? -26.756 -8.657 18.460 1.00 97.06 102 THR A N 1
ATOM 794 C CA . THR A 1 102 ? -26.835 -10.093 18.160 1.00 97.06 102 THR A CA 1
ATOM 795 C C . THR A 1 102 ? -26.515 -10.409 16.702 1.00 97.06 102 THR A C 1
ATOM 797 O O . THR A 1 102 ? -26.782 -11.520 16.246 1.00 97.06 102 THR A O 1
ATOM 800 N N . ASP A 1 103 ? -25.997 -9.440 15.946 1.00 96.75 103 ASP A N 1
ATOM 801 C CA . ASP A 1 103 ? -25.647 -9.659 14.552 1.00 96.75 103 ASP A CA 1
ATOM 802 C C . ASP A 1 103 ? -24.528 -10.722 14.443 1.00 96.75 103 ASP A C 1
ATOM 804 O O . ASP A 1 103 ? -23.494 -10.595 15.109 1.00 96.75 103 ASP A O 1
ATOM 808 N N . PRO A 1 104 ? -24.693 -11.777 13.618 1.00 96.38 104 PRO A N 1
ATOM 809 C CA . PRO A 1 104 ? -23.716 -12.862 13.542 1.00 96.38 104 PRO A CA 1
ATOM 810 C C . PRO A 1 104 ? -22.309 -12.415 13.130 1.00 96.38 104 PRO A C 1
ATOM 812 O O . PRO A 1 104 ? -21.328 -12.992 13.598 1.00 96.38 104 PRO A O 1
ATOM 815 N N . VAL A 1 105 ? -22.196 -11.392 12.274 1.00 93.38 105 VAL A N 1
ATOM 816 C CA . VAL A 1 105 ? -20.900 -10.865 11.824 1.00 93.38 105 VAL A CA 1
ATOM 817 C C . VAL A 1 105 ? -20.236 -10.101 12.962 1.00 93.38 105 VAL A C 1
ATOM 819 O O . VAL A 1 105 ? -19.081 -10.378 13.272 1.00 93.38 105 VAL A O 1
ATOM 822 N N . TYR A 1 106 ? -20.978 -9.227 13.650 1.00 95.62 106 TYR A N 1
ATOM 823 C CA . TYR A 1 106 ? -20.473 -8.513 14.827 1.00 95.62 106 TYR A CA 1
ATOM 824 C C . TYR A 1 106 ? -19.952 -9.475 15.907 1.00 95.62 106 TYR A C 1
ATOM 826 O O . TYR A 1 106 ? -18.861 -9.281 16.447 1.00 95.62 106 TYR A O 1
ATOM 834 N N . LEU A 1 107 ? -20.712 -10.532 16.216 1.00 96.75 107 LEU A N 1
ATOM 835 C CA . LEU A 1 107 ? -20.322 -11.520 17.224 1.00 96.75 107 LEU A CA 1
ATOM 836 C C . LEU A 1 107 ? -19.049 -12.278 16.824 1.00 96.75 107 LEU A C 1
ATOM 838 O O . LEU A 1 107 ? -18.154 -12.431 17.657 1.00 96.75 107 LEU A O 1
ATOM 842 N N . ALA A 1 108 ? -18.940 -12.691 15.559 1.00 95.75 108 ALA A N 1
ATOM 843 C CA . ALA A 1 108 ? -17.750 -13.361 15.039 1.00 95.75 108 ALA A CA 1
ATOM 844 C C . ALA A 1 108 ? -16.513 -12.445 15.070 1.00 95.75 108 ALA A C 1
ATOM 846 O O . ALA A 1 108 ? -15.444 -12.856 15.524 1.00 95.75 108 ALA A O 1
ATOM 847 N N . GLU A 1 109 ? -16.655 -11.185 14.651 1.00 95.19 109 GLU A N 1
ATOM 848 C CA . GLU A 1 109 ? -15.574 -10.194 14.687 1.00 95.19 109 GLU A CA 1
ATOM 849 C C . GLU A 1 109 ? -15.128 -9.892 16.122 1.00 95.19 109 GLU A C 1
ATOM 851 O O . GLU A 1 109 ? -13.930 -9.800 16.401 1.00 95.19 109 GLU A O 1
ATOM 856 N N . ARG A 1 110 ? -16.076 -9.784 17.058 1.00 96.31 110 ARG A N 1
ATOM 857 C CA . ARG A 1 110 ? -15.795 -9.561 18.480 1.00 96.31 110 ARG A CA 1
ATOM 858 C C . ARG A 1 110 ? -15.075 -10.749 19.118 1.00 96.31 110 ARG A C 1
ATOM 860 O O . ARG A 1 110 ? -14.166 -10.539 19.923 1.00 96.31 110 ARG A O 1
ATOM 867 N N . GLU A 1 111 ? -15.470 -11.979 18.796 1.00 96.50 111 GLU A N 1
ATOM 868 C CA . GLU A 1 111 ? -14.779 -13.190 19.251 1.00 96.50 111 GLU A CA 1
ATOM 869 C C . GLU A 1 111 ? -13.352 -13.235 18.697 1.00 96.50 111 GLU A C 1
ATOM 871 O O . GLU A 1 111 ? -12.390 -13.383 19.457 1.00 96.50 111 GLU A O 1
ATOM 876 N N . GLN A 1 112 ? -13.200 -13.010 17.389 1.00 95.44 112 GLN A N 1
ATOM 877 C CA . GLN A 1 112 ? -11.900 -12.947 16.732 1.00 95.44 112 GLN A CA 1
ATOM 878 C C . GLN A 1 112 ? -10.999 -11.892 17.381 1.00 95.44 112 GLN A C 1
ATOM 880 O O . GLN A 1 112 ? -9.840 -12.189 17.680 1.00 95.44 112 GLN A O 1
ATOM 885 N N . HIS A 1 113 ? -11.534 -10.696 17.658 1.00 97.38 113 HIS A N 1
ATOM 886 C CA . HIS A 1 113 ? -10.826 -9.592 18.310 1.00 97.38 113 HIS A CA 1
ATOM 887 C C . HIS A 1 113 ? -10.207 -9.991 19.652 1.00 97.38 113 HIS A C 1
ATOM 889 O O . HIS A 1 113 ? -9.055 -9.638 19.910 1.00 97.38 113 HIS A O 1
ATOM 895 N N . GLN A 1 114 ? -10.892 -10.792 20.478 1.00 96.69 114 GLN A N 1
ATOM 896 C CA . GLN A 1 114 ? -10.346 -11.213 21.778 1.00 96.69 114 GLN A CA 1
ATOM 897 C C . GLN A 1 114 ? -9.003 -11.940 21.652 1.00 96.69 114 GLN A C 1
ATOM 899 O O . GLN A 1 114 ? -8.133 -11.764 22.509 1.00 96.69 114 GLN A O 1
ATOM 904 N N . GLY A 1 115 ? -8.808 -12.704 20.573 1.00 95.88 115 GLY A N 1
ATOM 905 C CA . GLY A 1 115 ? -7.570 -13.439 20.314 1.00 95.88 115 GLY A CA 1
ATOM 906 C C . GLY A 1 115 ? -6.419 -12.589 19.766 1.00 95.88 115 GLY A C 1
ATOM 907 O O . GLY A 1 115 ? -5.274 -13.039 19.778 1.00 95.88 115 GLY A O 1
ATOM 908 N N . ILE A 1 116 ? -6.692 -11.376 19.279 1.00 97.19 116 ILE A N 1
ATOM 909 C CA . ILE A 1 116 ? -5.729 -10.551 18.521 1.00 97.19 116 ILE A CA 1
ATOM 910 C C . ILE A 1 116 ? -5.574 -9.122 19.049 1.00 97.19 116 ILE A C 1
ATOM 912 O O . ILE A 1 116 ? -4.693 -8.397 18.591 1.00 97.19 116 ILE A O 1
ATOM 916 N N . LYS A 1 117 ? -6.390 -8.697 20.016 1.00 97.62 117 LYS A N 1
ATOM 917 C CA . LYS A 1 117 ? -6.326 -7.352 20.594 1.00 97.62 117 LYS A CA 1
ATOM 918 C C . LYS A 1 117 ? -4.935 -7.031 21.142 1.00 97.62 117 LYS A C 1
ATOM 920 O O . LYS A 1 117 ? -4.325 -7.844 21.838 1.00 97.62 117 LYS A O 1
ATOM 925 N N . GLY A 1 118 ? -4.419 -5.849 20.839 1.00 98.06 118 GLY A N 1
ATOM 926 C CA . GLY A 1 118 ? -3.078 -5.410 21.217 1.00 98.06 118 GLY A CA 1
ATOM 927 C C . GLY A 1 118 ? -1.938 -5.991 20.366 1.00 98.06 118 GLY A C 1
ATOM 928 O O . GLY A 1 118 ? -0.774 -5.743 20.685 1.00 98.06 118 GLY A O 1
ATOM 929 N N . CYS A 1 119 ? -2.221 -6.780 19.324 1.00 98.44 119 CYS A N 1
ATOM 930 C CA . CYS A 1 119 ? -1.201 -7.405 18.477 1.00 98.44 119 CYS A CA 1
ATOM 931 C C . CYS A 1 119 ? -0.948 -6.626 17.182 1.00 98.44 119 CYS A C 1
ATOM 933 O O . CYS A 1 119 ? -1.839 -5.957 16.654 1.00 98.44 119 CYS A O 1
ATOM 935 N N . PHE A 1 120 ? 0.255 -6.794 16.631 1.00 98.62 120 PHE A N 1
ATOM 936 C CA . PHE A 1 120 ? 0.482 -6.572 15.207 1.00 98.62 120 PHE A CA 1
ATOM 937 C C . PHE A 1 120 ? 0.032 -7.793 14.408 1.00 98.62 120 PHE A C 1
ATOM 939 O O . PHE A 1 120 ? 0.341 -8.926 14.784 1.00 98.62 120 PHE A O 1
ATOM 946 N N . LEU A 1 121 ? -0.689 -7.565 13.311 1.00 97.69 121 LEU A N 1
ATOM 947 C CA . LEU A 1 121 ? -1.253 -8.653 12.509 1.00 97.69 121 LEU A CA 1
ATOM 948 C C . LEU A 1 121 ? -0.671 -8.766 11.117 1.00 97.69 121 LEU A C 1
ATOM 950 O O . LEU A 1 121 ? -0.326 -9.869 10.693 1.00 97.69 121 LEU A O 1
ATOM 954 N N . SER A 1 122 ? -0.588 -7.643 10.416 1.00 97.69 122 SER A N 1
ATOM 955 C CA . SER A 1 122 ? -0.250 -7.638 9.002 1.00 97.69 122 SER A CA 1
ATOM 956 C C . SER A 1 122 ? 0.492 -6.367 8.616 1.00 97.69 122 SER A C 1
ATOM 958 O O . SER A 1 122 ? 0.447 -5.357 9.318 1.00 97.69 122 SER A O 1
ATOM 960 N N . ILE A 1 123 ? 1.159 -6.413 7.471 1.00 98.12 123 ILE A N 1
ATOM 961 C CA . ILE A 1 123 ? 1.777 -5.271 6.810 1.00 98.12 123 ILE A CA 1
ATOM 962 C C . ILE A 1 123 ? 1.199 -5.179 5.407 1.00 98.12 123 ILE A C 1
ATOM 964 O O . ILE A 1 123 ? 1.199 -6.152 4.656 1.00 98.12 123 ILE A O 1
ATOM 968 N N . HIS A 1 124 ? 0.712 -3.996 5.053 1.00 97.38 124 HIS A N 1
ATOM 969 C CA . HIS A 1 124 ? -0.039 -3.764 3.828 1.00 97.38 124 HIS A CA 1
ATOM 970 C C . HIS A 1 124 ? 0.626 -2.695 2.976 1.00 97.38 124 HIS A C 1
ATOM 972 O O . HIS A 1 124 ? 1.070 -1.662 3.479 1.00 97.38 124 HIS A O 1
ATOM 978 N N . LYS A 1 125 ? 0.632 -2.903 1.662 1.00 95.06 125 LYS A N 1
ATOM 979 C CA . LYS A 1 125 ? 0.877 -1.835 0.694 1.00 95.06 125 LYS A CA 1
ATOM 980 C C . LYS A 1 125 ? -0.461 -1.303 0.230 1.00 95.06 125 LYS A C 1
ATOM 982 O O . LYS A 1 125 ? -1.278 -2.040 -0.326 1.00 95.06 125 LYS A O 1
ATOM 987 N N . LEU A 1 126 ? -0.670 -0.018 0.467 1.00 94.44 126 LEU A N 1
ATOM 988 C CA . LEU A 1 126 ? -1.891 0.666 0.081 1.00 94.44 126 LEU A CA 1
ATOM 989 C C . LEU A 1 126 ? -1.744 1.300 -1.295 1.00 94.44 126 LEU A C 1
ATOM 991 O O . LEU A 1 126 ? -0.656 1.717 -1.707 1.00 94.44 126 LEU A O 1
ATOM 995 N N . ARG A 1 127 ? -2.870 1.422 -1.993 1.00 90.12 127 ARG A N 1
ATOM 996 C CA . ARG A 1 127 ? -2.952 2.175 -3.239 1.00 90.12 127 ARG A CA 1
ATOM 997 C C . ARG A 1 127 ? -3.984 3.277 -3.123 1.00 90.12 127 ARG A C 1
ATOM 999 O O . ARG A 1 127 ? -5.052 3.091 -2.553 1.00 90.12 127 ARG A O 1
ATOM 1006 N N . PHE A 1 128 ? -3.650 4.432 -3.684 1.00 88.25 128 PHE A N 1
ATOM 1007 C CA . PHE A 1 128 ? -4.632 5.478 -3.911 1.00 88.25 128 PHE A CA 1
ATOM 1008 C C . PHE A 1 128 ? -5.653 5.000 -4.944 1.00 88.25 128 PHE A C 1
ATOM 1010 O O . PHE A 1 128 ? -5.262 4.532 -6.012 1.00 88.25 128 PHE A O 1
ATOM 1017 N N . THR A 1 129 ? -6.930 5.186 -4.639 1.00 85.12 129 THR A N 1
ATOM 1018 C CA . THR A 1 129 ? -8.034 5.037 -5.585 1.00 85.12 129 THR A CA 1
ATOM 1019 C C . THR A 1 129 ? -8.936 6.265 -5.497 1.00 85.12 129 THR A C 1
ATOM 1021 O O . THR A 1 129 ? -9.039 6.901 -4.445 1.00 85.12 129 THR A O 1
ATOM 1024 N N . SER A 1 130 ? -9.559 6.621 -6.616 1.00 81.00 130 SER A N 1
ATOM 1025 C CA . SER A 1 130 ? -10.673 7.573 -6.665 1.00 81.00 130 SER A CA 1
ATOM 1026 C C . SER A 1 130 ? -12.027 6.913 -6.419 1.00 81.00 130 SER A C 1
ATOM 1028 O O . SER A 1 130 ? -13.020 7.629 -6.312 1.00 81.00 130 SER A O 1
ATOM 1030 N N . ARG A 1 131 ? -12.083 5.576 -6.371 1.00 85.94 131 ARG A N 1
ATOM 1031 C CA . ARG A 1 131 ? -13.335 4.851 -6.179 1.00 85.94 131 ARG A CA 1
ATOM 1032 C C . ARG A 1 131 ? -13.862 5.075 -4.759 1.00 85.94 131 ARG A C 1
ATOM 1034 O O . ARG A 1 131 ? -13.079 5.009 -3.805 1.00 85.94 131 ARG A O 1
ATOM 1041 N N . PRO A 1 132 ? -15.166 5.337 -4.587 1.00 87.62 132 PRO A N 1
ATOM 1042 C CA . PRO A 1 132 ? -15.783 5.320 -3.270 1.00 87.62 132 PRO A CA 1
ATOM 1043 C C . PRO A 1 132 ? -15.720 3.908 -2.670 1.00 87.62 132 PRO A C 1
ATOM 1045 O O . PRO A 1 132 ? -15.706 2.917 -3.397 1.00 87.62 132 PRO A O 1
ATOM 1048 N N . LEU A 1 133 ? -15.718 3.807 -1.335 1.00 89.12 133 LEU A N 1
ATOM 1049 C CA . LEU A 1 133 ? -15.705 2.508 -0.642 1.00 89.12 133 LEU A CA 1
ATOM 1050 C C . LEU A 1 133 ? -16.865 1.602 -1.091 1.00 89.12 133 LEU A C 1
ATOM 1052 O O . LEU A 1 133 ? -16.670 0.403 -1.243 1.00 89.12 133 LEU A O 1
ATOM 1056 N N . GLU A 1 134 ? -18.034 2.179 -1.356 1.00 91.19 134 GLU A N 1
ATOM 1057 C CA . GLU A 1 134 ? -19.215 1.474 -1.864 1.00 91.19 134 GLU A CA 1
ATOM 1058 C C . GLU A 1 134 ? -18.935 0.674 -3.149 1.00 91.19 134 GLU A C 1
ATOM 1060 O O . GLU A 1 134 ? -19.378 -0.460 -3.280 1.00 91.19 134 GLU A O 1
ATOM 1065 N N . GLU A 1 135 ? -18.119 1.198 -4.068 1.00 88.44 135 GLU A N 1
ATOM 1066 C CA . GLU A 1 135 ? -17.719 0.474 -5.285 1.00 88.44 135 GLU A CA 1
ATOM 1067 C C . GLU A 1 135 ? -16.686 -0.633 -5.013 1.00 88.44 135 GLU A C 1
ATOM 1069 O O . GLU A 1 135 ? -16.488 -1.515 -5.847 1.00 88.44 135 GLU A O 1
ATOM 1074 N N . ILE A 1 136 ? -15.996 -0.578 -3.869 1.00 85.81 136 ILE A N 1
ATOM 1075 C CA . ILE A 1 136 ? -14.954 -1.538 -3.482 1.00 85.81 136 ILE A CA 1
ATOM 1076 C C . ILE A 1 136 ? -15.565 -2.758 -2.788 1.00 85.81 136 ILE A C 1
ATOM 1078 O O . ILE A 1 136 ? -15.137 -3.879 -3.061 1.00 85.81 136 ILE A O 1
ATOM 1082 N N . ILE A 1 137 ? -16.516 -2.544 -1.873 1.00 87.38 137 ILE A N 1
ATOM 1083 C CA . ILE A 1 137 ? -17.144 -3.620 -1.084 1.00 87.38 137 ILE A CA 1
ATOM 1084 C C . ILE A 1 137 ? -18.566 -3.964 -1.530 1.00 87.38 137 ILE A C 1
ATOM 1086 O O . ILE A 1 137 ? -19.077 -5.005 -1.148 1.00 87.38 137 ILE A O 1
ATOM 1090 N N . GLY A 1 138 ? -19.186 -3.136 -2.368 1.00 90.50 138 GLY A N 1
ATOM 1091 C CA . GLY A 1 138 ? -20.584 -3.274 -2.759 1.00 90.50 138 GLY A CA 1
ATOM 1092 C C . GLY A 1 138 ? -21.522 -2.453 -1.874 1.00 90.50 138 GLY A C 1
ATOM 1093 O O . GLY A 1 138 ? -21.237 -2.170 -0.710 1.00 90.50 138 GLY A O 1
ATOM 1094 N N . ASN A 1 139 ? -22.663 -2.070 -2.450 1.00 93.81 139 ASN A N 1
ATOM 1095 C CA . ASN A 1 139 ? -23.637 -1.197 -1.798 1.00 93.81 139 ASN A CA 1
ATOM 1096 C C . ASN A 1 139 ? -24.237 -1.822 -0.526 1.00 93.81 139 ASN A C 1
ATOM 1098 O O . ASN A 1 139 ? -24.314 -1.165 0.504 1.00 93.81 139 ASN A O 1
ATOM 1102 N N . GLU A 1 140 ? -24.598 -3.108 -0.560 1.00 94.31 140 GLU A N 1
ATOM 1103 C CA . GLU A 1 140 ? -25.195 -3.795 0.597 1.00 94.31 140 GLU A CA 1
ATOM 1104 C C . GLU A 1 140 ? -24.244 -3.834 1.803 1.00 94.31 140 GLU A C 1
ATOM 1106 O O . GLU A 1 140 ? -24.627 -3.460 2.913 1.00 94.31 140 GLU A O 1
ATOM 1111 N N . ASP A 1 141 ? -22.983 -4.214 1.576 1.00 92.00 141 ASP A N 1
ATOM 1112 C CA . ASP A 1 141 ? -21.958 -4.248 2.622 1.00 92.00 141 ASP A CA 1
ATOM 1113 C C . ASP A 1 141 ? -21.622 -2.843 3.130 1.00 92.00 141 ASP A C 1
ATOM 1115 O O . ASP A 1 141 ? -21.403 -2.651 4.328 1.00 92.00 141 ASP A O 1
ATOM 1119 N N . TYR A 1 142 ? -21.613 -1.843 2.242 1.00 93.44 142 TYR A N 1
ATOM 1120 C CA . TYR A 1 142 ? -21.396 -0.450 2.621 1.00 93.44 142 TYR A CA 1
ATOM 1121 C C . TYR A 1 142 ? -22.515 0.091 3.512 1.00 93.44 142 TYR A C 1
ATOM 1123 O O . TYR A 1 142 ? -22.221 0.649 4.573 1.00 93.44 142 TYR A O 1
ATOM 1131 N N . GLU A 1 143 ? -23.776 -0.102 3.127 1.00 95.19 143 GLU A N 1
ATOM 1132 C CA . GLU A 1 143 ? -24.931 0.348 3.904 1.00 95.19 143 GLU A CA 1
ATOM 1133 C C . GLU A 1 143 ? -24.992 -0.355 5.260 1.00 95.19 143 GLU A C 1
ATOM 1135 O O . GLU A 1 143 ? -25.089 0.317 6.287 1.00 95.19 143 GLU A O 1
ATOM 1140 N N . ARG A 1 144 ? -24.795 -1.679 5.297 1.00 94.31 144 ARG A N 1
ATOM 1141 C CA . ARG A 1 144 ? -24.703 -2.452 6.545 1.00 94.31 144 ARG A CA 1
ATOM 1142 C C . ARG A 1 144 ? -23.602 -1.924 7.465 1.00 94.31 144 ARG A C 1
ATOM 1144 O O . ARG A 1 144 ? -23.809 -1.767 8.667 1.00 94.31 144 ARG A O 1
ATOM 1151 N N . LEU A 1 145 ? -22.427 -1.631 6.912 1.00 94.00 145 LEU A N 1
ATOM 1152 C CA . LEU A 1 145 ? -21.303 -1.072 7.659 1.00 94.00 145 LEU A CA 1
ATOM 1153 C C . LEU A 1 145 ? -21.618 0.329 8.207 1.00 94.00 145 LEU A C 1
ATOM 1155 O O . LEU A 1 145 ? -21.240 0.637 9.342 1.00 94.00 145 LEU A O 1
ATOM 1159 N N . GLN A 1 146 ? -22.311 1.182 7.443 1.00 95.62 146 GLN A N 1
ATOM 1160 C CA . GLN A 1 146 ? -22.760 2.478 7.953 1.00 95.62 146 GLN A CA 1
ATOM 1161 C C . GLN A 1 146 ? -23.818 2.286 9.048 1.00 95.62 146 GLN A C 1
ATOM 1163 O O . GLN A 1 146 ? -23.701 2.897 10.105 1.00 95.62 146 GLN A O 1
ATOM 1168 N N . ASP A 1 147 ? -24.804 1.417 8.846 1.00 95.62 147 ASP A N 1
ATOM 1169 C CA . ASP A 1 147 ? -25.884 1.170 9.803 1.00 95.62 147 ASP A CA 1
ATOM 1170 C C . ASP A 1 147 ? -25.379 0.615 11.131 1.00 95.62 147 ASP A C 1
ATOM 1172 O O . ASP A 1 147 ? -25.861 1.021 12.186 1.00 95.62 147 ASP A O 1
ATOM 1176 N N . MET A 1 148 ? -24.385 -0.271 11.092 1.00 95.38 148 MET A N 1
ATOM 1177 C CA . MET A 1 148 ? -23.833 -0.900 12.288 1.00 95.38 148 MET A CA 1
ATOM 1178 C C . MET A 1 148 ? -22.922 0.045 13.079 1.00 95.38 148 MET A C 1
ATOM 1180 O O . MET A 1 148 ? -22.896 -0.023 14.305 1.00 95.38 148 MET A O 1
ATOM 1184 N N . TRP A 1 149 ? -22.167 0.927 12.414 1.00 94.75 149 TRP A N 1
ATOM 1185 C CA . TRP A 1 149 ? -21.040 1.615 13.060 1.00 94.75 149 TRP A CA 1
ATOM 1186 C C . TRP A 1 149 ? -21.059 3.144 12.985 1.00 94.75 149 TRP A C 1
ATOM 1188 O O . TRP A 1 149 ? -20.318 3.814 13.726 1.00 94.75 149 TRP A O 1
ATOM 1198 N N . ALA A 1 150 ? -21.823 3.730 12.064 1.00 93.12 150 ALA A N 1
ATOM 1199 C CA . ALA A 1 150 ? -21.922 5.174 11.927 1.00 93.12 150 ALA A CA 1
ATOM 1200 C C . ALA A 1 150 ? -22.911 5.732 12.951 1.00 93.12 150 ALA A C 1
ATOM 1202 O O . ALA A 1 150 ? -24.061 5.317 13.024 1.00 93.12 150 ALA A O 1
ATOM 1203 N N . LYS A 1 151 ? -22.479 6.727 13.729 1.00 91.25 151 LYS A N 1
ATOM 1204 C CA . LYS A 1 151 ? -23.396 7.456 14.614 1.00 91.25 151 LYS A CA 1
ATOM 1205 C C . LYS A 1 151 ? -24.387 8.279 13.784 1.00 91.25 151 LYS A C 1
ATOM 1207 O O . LYS A 1 151 ? -24.096 8.626 12.637 1.00 91.25 151 LYS A O 1
ATOM 1212 N N . GLU A 1 152 ? -25.513 8.651 14.384 1.00 88.31 152 GLU A N 1
ATOM 1213 C CA . GLU A 1 152 ? -26.504 9.530 13.757 1.00 88.31 152 GLU A CA 1
ATOM 1214 C C . GLU A 1 152 ? -25.850 10.812 13.203 1.00 88.31 152 GLU A C 1
ATOM 1216 O O . GLU A 1 152 ? -24.959 11.403 13.823 1.00 88.31 152 GLU A O 1
ATOM 1221 N N . GLY A 1 153 ? -26.214 11.191 11.972 1.00 87.50 153 GLY A N 1
ATOM 1222 C CA . GLY A 1 153 ? -25.598 12.312 11.248 1.00 87.50 153 GLY A CA 1
ATOM 1223 C C . GLY A 1 153 ? -24.144 12.083 10.797 1.00 87.50 153 GLY A C 1
ATOM 1224 O O . GLY A 1 153 ? -23.529 12.981 10.220 1.00 87.50 153 GLY A O 1
ATOM 1225 N N . LYS A 1 154 ? -23.571 10.892 11.028 1.00 91.50 154 LYS A N 1
ATOM 1226 C CA . LYS A 1 154 ? -22.177 10.548 10.699 1.00 91.50 154 LYS A CA 1
ATOM 1227 C C . LYS A 1 154 ? -22.034 9.362 9.745 1.00 91.50 154 LYS A C 1
ATOM 1229 O O . LYS A 1 154 ? -21.036 8.647 9.826 1.00 91.50 154 LYS A O 1
ATOM 1234 N N . ARG A 1 155 ? -22.972 9.202 8.799 1.00 92.69 155 ARG A N 1
ATOM 1235 C CA . ARG A 1 155 ? -22.914 8.237 7.674 1.00 92.69 155 ARG A CA 1
ATOM 1236 C C . ARG A 1 155 ? -21.823 8.581 6.649 1.00 92.69 155 ARG A C 1
ATOM 1238 O O . ARG A 1 155 ? -22.062 8.901 5.492 1.00 92.69 155 ARG A O 1
ATOM 1245 N N . HIS A 1 156 ? -20.597 8.647 7.130 1.00 92.12 156 HIS A N 1
ATOM 1246 C CA . HIS A 1 156 ? -19.372 8.822 6.362 1.00 92.12 156 HIS A CA 1
ATOM 1247 C C . HIS A 1 156 ? -18.232 8.040 7.022 1.00 92.12 156 HIS A C 1
ATOM 1249 O O . HIS A 1 156 ? -17.054 8.295 6.751 1.00 92.12 156 HIS A O 1
ATOM 1255 N N . ARG A 1 157 ? -18.565 7.104 7.914 1.00 91.50 157 ARG A N 1
ATOM 1256 C CA . ARG A 1 157 ? -17.586 6.297 8.625 1.00 91.50 157 ARG A CA 1
ATOM 1257 C C . ARG A 1 157 ? -16.831 5.441 7.619 1.00 91.50 157 ARG A C 1
ATOM 1259 O O . ARG A 1 157 ? -17.451 4.830 6.761 1.00 91.50 157 ARG A O 1
ATOM 1266 N N . TRP A 1 158 ? -15.503 5.453 7.677 1.00 92.25 158 TRP A N 1
ATOM 1267 C CA . TRP A 1 158 ? -14.655 4.756 6.703 1.00 92.25 158 TRP A CA 1
ATOM 1268 C C . TRP A 1 158 ? -14.915 5.129 5.226 1.00 92.25 158 TRP A C 1
ATOM 1270 O O . TRP A 1 158 ? -14.483 4.419 4.329 1.00 92.25 158 TRP A O 1
ATOM 1280 N N . SER A 1 159 ? -15.569 6.265 4.945 1.00 91.69 159 SER A N 1
ATOM 1281 C CA . SER A 1 159 ? -15.883 6.686 3.566 1.00 91.69 159 SER A CA 1
ATOM 1282 C C . SER A 1 159 ? -14.655 7.030 2.716 1.00 91.69 159 SER A C 1
ATOM 1284 O O . SER A 1 159 ? -14.780 7.188 1.504 1.00 91.69 159 SER A O 1
ATOM 1286 N N . VAL A 1 160 ? -13.475 7.138 3.332 1.00 93.06 160 VAL A N 1
ATOM 1287 C CA . VAL A 1 160 ? -12.188 7.196 2.638 1.00 93.06 160 VAL A CA 1
ATOM 1288 C C . VAL A 1 160 ? -11.499 5.854 2.829 1.00 93.06 160 VAL A C 1
ATOM 1290 O O . VAL A 1 160 ? -11.142 5.506 3.952 1.00 93.06 160 VAL A O 1
ATOM 1293 N N . ALA A 1 161 ? -11.286 5.115 1.746 1.00 93.00 161 ALA A N 1
ATOM 1294 C CA . ALA A 1 161 ? -10.680 3.793 1.788 1.00 93.00 161 ALA A CA 1
ATOM 1295 C C . ALA A 1 161 ? -9.557 3.652 0.764 1.00 93.00 161 ALA A C 1
ATOM 1297 O O . ALA A 1 161 ? -9.571 4.268 -0.300 1.00 93.00 161 ALA A O 1
ATOM 1298 N N . PHE A 1 162 ? -8.574 2.829 1.109 1.00 93.69 162 PHE A N 1
ATOM 1299 C CA . PHE A 1 162 ? -7.430 2.530 0.264 1.00 93.69 162 PHE A CA 1
ATOM 1300 C C . PHE A 1 162 ? -7.351 1.015 0.060 1.00 93.69 162 PHE A C 1
ATOM 1302 O O . PHE A 1 162 ? -7.196 0.288 1.047 1.00 93.69 162 PHE A O 1
ATOM 1309 N N . PRO A 1 163 ? -7.454 0.524 -1.188 1.00 92.44 163 PRO A N 1
ATOM 1310 C CA . PRO A 1 163 ? -7.254 -0.879 -1.508 1.00 92.44 163 PRO A CA 1
ATOM 1311 C C . PRO A 1 163 ? -5.896 -1.384 -1.024 1.00 92.44 163 PRO A C 1
ATOM 1313 O O . PRO A 1 163 ? -4.873 -0.704 -1.168 1.00 92.44 163 PRO A O 1
ATOM 1316 N N . ILE A 1 164 ? -5.897 -2.606 -0.497 1.00 93.38 164 ILE A N 1
ATOM 1317 C CA . ILE A 1 164 ? -4.679 -3.350 -0.183 1.00 93.38 164 ILE A CA 1
ATOM 1318 C C . ILE A 1 164 ? -4.244 -4.072 -1.462 1.00 93.38 164 ILE A C 1
ATOM 1320 O O . ILE A 1 164 ? -4.979 -4.909 -1.988 1.00 93.38 164 ILE A O 1
ATOM 1324 N N . ILE A 1 165 ? -3.060 -3.730 -1.977 1.00 90.44 165 ILE A N 1
ATOM 1325 C CA . ILE A 1 165 ? -2.513 -4.303 -3.223 1.00 90.44 165 ILE A CA 1
ATOM 1326 C C . ILE A 1 165 ? -1.416 -5.343 -2.977 1.00 90.44 165 ILE A C 1
ATOM 1328 O O . ILE A 1 165 ? -1.177 -6.191 -3.833 1.00 90.44 165 ILE A O 1
ATOM 1332 N N . GLU A 1 166 ? -0.787 -5.308 -1.804 1.00 91.88 166 GLU A N 1
ATOM 1333 C CA . GLU A 1 166 ? 0.134 -6.331 -1.301 1.00 91.88 166 GLU A CA 1
ATOM 1334 C C . GLU A 1 166 ? -0.101 -6.472 0.204 1.00 91.88 166 GLU A C 1
ATOM 1336 O O . GLU A 1 166 ? -0.329 -5.467 0.884 1.00 91.88 166 GLU A O 1
ATOM 1341 N N . SER A 1 167 ? -0.042 -7.696 0.724 1.00 94.62 167 SER A N 1
ATOM 1342 C CA . SER A 1 167 ? -0.239 -7.959 2.146 1.00 94.62 167 SER A CA 1
ATOM 1343 C C . SER A 1 167 ? 0.700 -9.053 2.641 1.00 94.62 167 SER A C 1
ATOM 1345 O O . SER A 1 167 ? 1.002 -10.016 1.932 1.00 94.62 167 SER A O 1
ATOM 1347 N N . TYR A 1 168 ? 1.160 -8.888 3.873 1.00 95.88 168 TYR A N 1
ATOM 1348 C CA . TYR A 1 168 ? 2.053 -9.800 4.564 1.00 95.88 168 TYR A CA 1
ATOM 1349 C C . TYR A 1 168 ? 1.501 -10.044 5.958 1.00 95.88 168 TYR A C 1
ATOM 1351 O O . TYR A 1 168 ? 1.291 -9.100 6.714 1.00 95.88 168 TYR A O 1
ATOM 1359 N N . ARG A 1 169 ? 1.277 -11.304 6.315 1.00 96.75 169 ARG A N 1
ATOM 1360 C CA . ARG A 1 169 ? 0.882 -11.691 7.667 1.00 96.75 169 ARG A CA 1
ATOM 1361 C C . ARG A 1 169 ? 2.112 -11.724 8.564 1.00 96.75 169 ARG A C 1
ATOM 1363 O O . ARG A 1 169 ? 3.115 -12.315 8.180 1.00 96.75 169 ARG A O 1
ATOM 1370 N N . ILE A 1 170 ? 2.006 -11.159 9.762 1.00 97.75 170 ILE A N 1
ATOM 1371 C CA . ILE A 1 170 ? 3.030 -11.242 10.805 1.00 97.75 170 ILE A CA 1
ATOM 1372 C C . ILE A 1 170 ? 2.846 -12.548 11.577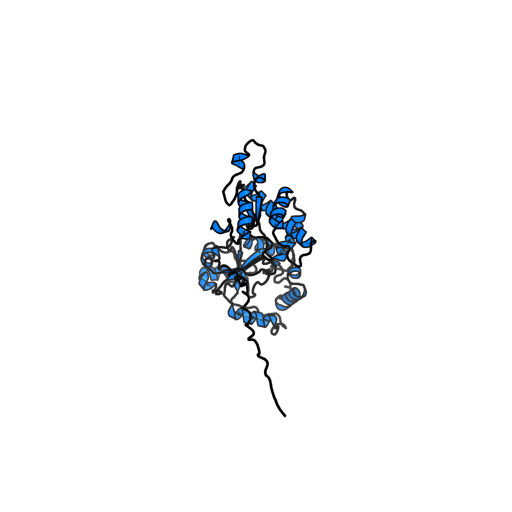 1.00 97.75 170 ILE A C 1
ATOM 1374 O O . ILE A 1 170 ? 1.780 -12.825 12.136 1.00 97.75 170 ILE A O 1
ATOM 1378 N N . GLU A 1 171 ? 3.893 -13.363 11.605 1.00 97.31 171 GLU A N 1
ATOM 1379 C CA . GLU A 1 171 ? 3.886 -14.648 12.293 1.00 97.31 171 GLU A CA 1
ATOM 1380 C C . GLU A 1 171 ? 3.954 -14.454 13.816 1.00 97.31 171 GLU A C 1
ATOM 1382 O O . GLU A 1 171 ? 4.556 -13.512 14.331 1.00 97.31 171 GLU A O 1
ATOM 1387 N N . GLY A 1 172 ? 3.268 -15.322 14.561 1.00 97.12 172 GLY A N 1
ATOM 1388 C CA . GLY A 1 172 ? 3.187 -15.249 16.026 1.00 97.12 172 GLY A CA 1
ATOM 1389 C C . GLY A 1 172 ? 2.317 -14.118 16.592 1.00 97.12 172 GLY A C 1
ATOM 1390 O O . GLY A 1 172 ? 1.936 -14.202 17.756 1.00 97.12 172 GLY A O 1
ATOM 1391 N N . ARG A 1 173 ? 1.944 -13.109 15.787 1.00 97.69 173 ARG A N 1
ATOM 1392 C CA . ARG A 1 173 ? 1.071 -11.981 16.180 1.00 97.69 173 ARG A CA 1
ATOM 1393 C C . ARG A 1 173 ? 1.516 -11.333 17.504 1.00 97.69 173 ARG A C 1
ATOM 1395 O O . ARG A 1 173 ? 0.745 -11.313 18.469 1.00 97.69 173 ARG A O 1
ATOM 1402 N N . PRO A 1 174 ? 2.763 -10.845 17.597 1.00 98.44 174 PRO A N 1
ATOM 1403 C CA . PRO A 1 174 ? 3.302 -10.331 18.850 1.00 98.44 174 PRO A CA 1
ATOM 1404 C C . PRO A 1 174 ? 2.519 -9.105 19.333 1.00 98.44 174 PRO A C 1
ATOM 1406 O O . PRO A 1 174 ? 1.966 -8.343 18.531 1.00 98.44 174 PRO A O 1
ATOM 1409 N N . LYS A 1 175 ? 2.488 -8.889 20.653 1.00 98.50 175 LYS A N 1
ATOM 1410 C CA . LYS A 1 175 ? 1.895 -7.674 21.222 1.00 98.50 175 LYS A CA 1
ATOM 1411 C C . LYS A 1 175 ? 2.726 -6.464 20.813 1.00 98.50 175 LYS A C 1
ATOM 1413 O O . LYS A 1 175 ? 3.946 -6.460 20.958 1.00 98.50 175 LYS A O 1
ATOM 1418 N N . ALA A 1 176 ? 2.063 -5.406 20.352 1.00 98.44 176 ALA A N 1
ATOM 1419 C CA . ALA A 1 176 ? 2.748 -4.199 19.892 1.00 98.44 176 ALA A CA 1
ATOM 1420 C C . ALA A 1 176 ? 3.582 -3.548 21.005 1.00 98.44 176 ALA A C 1
ATOM 1422 O O . ALA A 1 176 ? 4.664 -3.030 20.743 1.00 98.44 176 ALA A O 1
ATOM 1423 N N . LYS A 1 177 ? 3.104 -3.622 22.252 1.00 98.31 177 LYS A N 1
ATOM 1424 C CA . LYS A 1 177 ? 3.814 -3.130 23.438 1.00 98.31 177 LYS A CA 1
ATOM 1425 C C . LYS A 1 177 ? 5.142 -3.855 23.683 1.00 98.31 177 LYS A C 1
ATOM 1427 O O . LYS A 1 177 ? 6.105 -3.205 24.076 1.00 98.31 177 LYS A O 1
ATOM 1432 N N . ASP A 1 178 ? 5.199 -5.157 23.409 1.00 98.50 178 ASP A N 1
ATOM 1433 C CA . ASP A 1 178 ? 6.406 -5.970 23.604 1.00 98.50 178 ASP A CA 1
ATOM 1434 C C . ASP A 1 178 ? 7.443 -5.696 22.508 1.00 98.50 178 ASP A C 1
ATOM 1436 O O . ASP A 1 178 ? 8.641 -5.712 22.770 1.00 98.50 178 ASP A O 1
ATOM 1440 N N . VAL A 1 179 ? 6.982 -5.396 21.289 1.00 98.44 179 VAL A N 1
ATOM 1441 C CA . VAL A 1 179 ? 7.853 -5.084 20.146 1.00 98.44 179 VAL A CA 1
ATOM 1442 C C . VAL A 1 179 ? 8.391 -3.654 20.218 1.00 98.44 179 VAL A C 1
ATOM 1444 O O . VAL A 1 179 ? 9.582 -3.434 20.042 1.00 98.44 179 VAL A O 1
ATOM 1447 N N . LEU A 1 180 ? 7.525 -2.670 20.473 1.00 98.31 180 LEU A N 1
ATOM 1448 C CA . LEU A 1 180 ? 7.885 -1.247 20.440 1.00 98.31 180 LEU A CA 1
ATOM 1449 C C . LEU A 1 180 ? 8.421 -0.712 21.778 1.00 98.31 180 LEU A C 1
ATOM 1451 O O . LEU A 1 180 ? 9.021 0.361 21.826 1.00 98.31 180 LEU A O 1
ATOM 1455 N N . GLY A 1 181 ? 8.144 -1.405 22.882 1.00 98.12 181 GLY A N 1
ATOM 1456 C CA . GLY A 1 181 ? 8.315 -0.867 24.227 1.00 98.12 181 GLY A CA 1
ATOM 1457 C C . GLY A 1 181 ? 7.261 0.187 24.597 1.00 98.12 181 GLY A C 1
ATOM 1458 O O . GLY A 1 181 ? 6.477 0.668 23.775 1.00 98.12 181 GLY A O 1
ATOM 1459 N N . ASN A 1 182 ? 7.239 0.573 25.876 1.00 98.00 182 ASN A N 1
ATOM 1460 C CA . ASN A 1 182 ? 6.186 1.429 26.440 1.00 98.00 182 ASN A CA 1
ATOM 1461 C C . ASN A 1 182 ? 6.098 2.813 25.783 1.00 98.00 182 ASN A C 1
ATOM 1463 O O . ASN A 1 182 ? 4.997 3.280 25.498 1.00 98.00 182 ASN A O 1
ATOM 1467 N N . THR A 1 183 ? 7.234 3.472 25.551 1.00 98.06 183 THR A N 1
ATOM 1468 C CA . THR A 1 183 ? 7.262 4.859 25.064 1.00 98.06 183 THR A CA 1
ATOM 1469 C C . THR A 1 183 ? 6.679 4.977 23.657 1.00 98.06 183 THR A C 1
ATOM 1471 O O . THR A 1 183 ? 5.768 5.775 23.430 1.00 98.06 183 THR A O 1
ATOM 1474 N N . ALA A 1 184 ? 7.150 4.152 22.718 1.00 98.00 184 ALA A N 1
ATOM 1475 C CA . ALA A 1 184 ? 6.644 4.153 21.349 1.00 98.00 184 ALA A CA 1
ATOM 1476 C C . ALA A 1 184 ? 5.202 3.627 21.274 1.00 98.00 184 ALA A C 1
ATOM 1478 O O . ALA A 1 184 ? 4.382 4.217 20.567 1.00 98.00 184 ALA A O 1
ATOM 1479 N N . TYR A 1 185 ? 4.856 2.602 22.064 1.00 98.44 185 TYR A N 1
ATOM 1480 C CA . TYR A 1 185 ? 3.480 2.107 22.163 1.00 98.44 185 TYR A CA 1
ATOM 1481 C C . TYR A 1 185 ? 2.499 3.204 22.594 1.00 98.44 185 TYR A C 1
ATOM 1483 O O . TYR A 1 185 ? 1.486 3.413 21.931 1.00 98.44 185 TYR A O 1
ATOM 1491 N N . GLN A 1 186 ? 2.806 3.952 23.658 1.00 97.88 186 GLN A N 1
ATOM 1492 C CA . GLN A 1 186 ? 1.930 5.028 24.133 1.00 97.88 186 GLN A CA 1
ATOM 1493 C C . GLN A 1 186 ? 1.818 6.173 23.122 1.00 97.88 186 GLN A C 1
ATOM 1495 O O . GLN A 1 186 ? 0.720 6.668 22.872 1.00 97.88 186 GLN A O 1
ATOM 1500 N N . ARG A 1 187 ? 2.924 6.557 22.475 1.00 97.62 187 ARG A N 1
ATOM 1501 C CA . ARG A 1 187 ? 2.920 7.598 21.437 1.00 97.62 187 ARG A CA 1
ATOM 1502 C C . ARG A 1 187 ? 2.043 7.222 20.237 1.00 97.62 187 ARG A C 1
ATOM 1504 O O . ARG A 1 187 ? 1.289 8.062 19.746 1.00 97.62 187 ARG A O 1
ATOM 1511 N N . LEU A 1 188 ? 2.143 5.983 19.754 1.00 97.56 188 LEU A N 1
ATOM 1512 C CA . LEU A 1 188 ? 1.414 5.533 18.564 1.00 97.56 188 LEU A CA 1
ATOM 1513 C C . LEU A 1 188 ? -0.043 5.163 18.881 1.00 97.56 188 LEU A C 1
ATOM 1515 O O . LEU A 1 188 ? -0.947 5.526 18.122 1.00 97.56 188 LEU A O 1
ATOM 1519 N N . PHE A 1 189 ? -0.279 4.475 20.001 1.00 97.50 189 PHE A N 1
ATOM 1520 C CA . PHE A 1 189 ? -1.536 3.771 20.282 1.00 97.50 189 PHE A CA 1
ATOM 1521 C C . PHE A 1 189 ? -2.211 4.155 21.602 1.00 97.50 189 PHE A C 1
ATOM 1523 O O . PHE A 1 189 ? -3.299 3.656 21.880 1.00 97.50 189 PHE A O 1
ATOM 1530 N N . GLY A 1 190 ? -1.633 5.069 22.388 1.00 95.56 190 GLY A N 1
ATOM 1531 C CA . GLY A 1 190 ? -2.245 5.556 23.631 1.00 95.56 190 GLY A CA 1
ATOM 1532 C C . GLY A 1 190 ? -3.560 6.313 23.411 1.00 95.56 190 GLY A C 1
ATOM 1533 O O . GLY A 1 190 ? -4.385 6.405 24.319 1.00 95.56 190 GLY A O 1
ATOM 1534 N N . HIS A 1 191 ? -3.796 6.812 22.190 1.00 94.06 191 HIS A N 1
ATOM 1535 C CA . HIS A 1 191 ? -5.028 7.506 21.819 1.00 94.06 191 HIS A CA 1
ATOM 1536 C C . HIS A 1 191 ? -5.558 7.067 20.446 1.00 94.06 191 HIS A C 1
ATOM 1538 O O . HIS A 1 191 ? -4.763 6.933 19.502 1.00 94.06 191 HIS A O 1
ATOM 1544 N N . PRO A 1 192 ? -6.894 6.940 20.290 1.00 91.56 192 PRO A N 1
ATOM 1545 C CA . PRO A 1 192 ? -7.522 6.681 19.000 1.00 91.56 192 PRO A CA 1
ATOM 1546 C C . PRO A 1 192 ? -7.086 7.686 17.929 1.00 91.56 192 PRO A C 1
ATOM 1548 O O . PRO A 1 192 ? -6.865 8.866 18.209 1.00 91.56 192 PRO A O 1
ATOM 1551 N N . SER A 1 193 ? -6.984 7.221 16.686 1.00 92.69 193 SER A N 1
ATOM 1552 C CA . SER A 1 193 ? -6.619 8.051 15.539 1.00 92.69 193 SER A CA 1
ATOM 1553 C C . SER A 1 193 ? -7.557 7.788 14.372 1.00 92.69 193 SER A C 1
ATOM 1555 O O . SER A 1 193 ? -7.833 6.639 14.036 1.00 92.69 193 SER A O 1
ATOM 1557 N N . ALA A 1 194 ? -8.008 8.863 13.726 1.00 91.44 194 ALA A N 1
ATOM 1558 C CA . ALA A 1 194 ? -8.749 8.787 12.469 1.00 91.44 194 ALA A CA 1
ATOM 1559 C C . ALA A 1 194 ? -7.825 8.636 11.246 1.00 91.44 194 ALA A C 1
ATOM 1561 O O . ALA A 1 194 ? -8.307 8.359 10.150 1.00 91.44 194 ALA A O 1
ATOM 1562 N N . THR A 1 195 ? -6.514 8.829 11.426 1.00 95.56 195 THR A N 1
ATOM 1563 C CA . THR A 1 195 ? -5.487 8.765 10.377 1.00 95.56 195 THR A CA 1
ATOM 1564 C C . THR A 1 195 ? -4.369 7.790 10.736 1.00 95.56 195 THR A C 1
ATOM 1566 O O . THR A 1 195 ? -4.342 7.237 11.841 1.00 95.56 195 THR A O 1
ATOM 1569 N N . LEU A 1 196 ? -3.437 7.567 9.808 1.00 97.75 196 LEU A N 1
ATOM 1570 C CA . LEU A 1 196 ? -2.256 6.758 10.082 1.00 97.75 196 LEU A CA 1
ATOM 1571 C C . LEU A 1 196 ? -1.312 7.471 11.058 1.00 97.75 196 LEU A C 1
ATOM 1573 O O . LEU A 1 196 ? -1.247 8.701 11.107 1.00 97.75 196 LEU A O 1
ATOM 1577 N N . ARG A 1 197 ? -0.545 6.690 11.815 1.00 97.56 197 ARG A N 1
ATOM 1578 C CA . ARG A 1 197 ? 0.508 7.191 12.703 1.00 97.56 197 ARG A CA 1
ATOM 1579 C C . ARG A 1 197 ? 1.871 6.942 12.051 1.00 97.56 197 ARG A C 1
ATOM 1581 O O . ARG A 1 197 ? 2.226 5.774 11.893 1.00 97.56 197 ARG A O 1
ATOM 1588 N N . PRO A 1 198 ? 2.614 7.984 11.640 1.00 97.75 198 PRO A N 1
ATOM 1589 C CA . PRO A 1 198 ? 3.947 7.811 11.068 1.00 97.75 198 PRO A CA 1
ATOM 1590 C C . PRO A 1 198 ? 4.899 7.106 12.041 1.00 97.75 198 PRO A C 1
ATOM 1592 O O . PRO A 1 198 ? 4.890 7.405 13.237 1.00 97.75 198 PRO A O 1
ATOM 1595 N N . LEU A 1 199 ? 5.711 6.188 11.517 1.00 98.25 199 LEU A N 1
ATOM 1596 C CA . LEU A 1 199 ? 6.767 5.513 12.269 1.00 98.25 199 LEU A CA 1
ATOM 1597 C C . LEU A 1 199 ? 8.058 6.322 12.193 1.00 98.25 199 LEU A C 1
ATOM 1599 O O . LEU A 1 199 ? 8.496 6.737 11.119 1.00 98.25 199 LEU A O 1
ATOM 1603 N N . GLU A 1 200 ? 8.691 6.487 13.342 1.00 97.81 200 GLU A N 1
ATOM 1604 C CA . GLU A 1 200 ? 10.051 6.988 13.466 1.00 97.81 200 GLU A CA 1
ATOM 1605 C C . GLU A 1 200 ? 11.055 5.868 13.169 1.00 97.81 200 GLU A C 1
ATOM 1607 O O . GLU A 1 200 ? 10.723 4.681 13.188 1.00 97.81 200 GLU A O 1
ATOM 1612 N N . GLN A 1 201 ? 12.315 6.233 12.927 1.00 98.00 201 GLN A N 1
ATOM 1613 C CA . GLN A 1 201 ? 13.373 5.266 12.624 1.00 98.00 201 GLN A CA 1
ATOM 1614 C C . GLN A 1 201 ? 13.526 4.199 13.722 1.00 98.00 201 GLN A C 1
ATOM 1616 O O . GLN A 1 201 ? 13.726 3.027 13.417 1.00 98.00 201 GLN A O 1
ATOM 1621 N N . GLN A 1 202 ? 13.374 4.586 14.992 1.00 98.19 202 GLN A N 1
ATOM 1622 C CA . GLN A 1 202 ? 13.414 3.654 16.123 1.00 98.19 202 GLN A CA 1
ATOM 1623 C C . GLN A 1 202 ? 12.293 2.606 16.071 1.00 98.19 202 GLN A C 1
ATOM 1625 O O . GLN A 1 202 ? 12.542 1.436 16.353 1.00 98.19 202 GLN A O 1
ATOM 1630 N N . ASP A 1 203 ? 11.086 2.990 15.640 1.00 98.44 203 ASP A N 1
ATOM 1631 C CA . ASP A 1 203 ? 9.967 2.054 15.503 1.00 98.44 203 ASP A CA 1
ATOM 1632 C C . ASP A 1 203 ? 10.239 1.064 14.366 1.00 98.44 203 ASP A C 1
ATOM 1634 O O . ASP A 1 203 ? 9.958 -0.124 14.495 1.00 98.44 203 ASP A O 1
ATOM 1638 N N . GLN A 1 204 ? 10.810 1.552 13.257 1.00 98.38 204 GLN A N 1
ATOM 1639 C CA . GLN A 1 204 ? 11.162 0.733 12.094 1.00 98.38 204 GLN A CA 1
ATOM 1640 C C . GLN A 1 204 ? 12.217 -0.318 12.448 1.00 98.38 204 GLN A C 1
ATOM 1642 O O . GLN A 1 204 ? 12.079 -1.476 12.065 1.00 98.38 204 GLN A O 1
ATOM 1647 N N . ILE A 1 205 ? 13.233 0.066 13.228 1.00 98.31 205 ILE A N 1
ATOM 1648 C CA . ILE A 1 205 ? 14.246 -0.862 13.747 1.00 98.31 205 ILE A CA 1
ATOM 1649 C C . ILE A 1 205 ? 13.595 -1.913 14.653 1.00 98.31 205 ILE A C 1
ATOM 1651 O O . ILE A 1 205 ? 13.902 -3.097 14.532 1.00 98.31 205 ILE A O 1
ATOM 1655 N N . ALA A 1 206 ? 12.668 -1.505 15.525 1.00 98.44 206 ALA A N 1
ATOM 1656 C CA . ALA A 1 206 ? 11.996 -2.415 16.452 1.00 98.44 206 ALA A CA 1
ATOM 1657 C C . ALA A 1 206 ? 11.184 -3.512 15.739 1.00 98.44 206 ALA A C 1
ATOM 1659 O O . ALA A 1 206 ? 11.129 -4.647 16.210 1.00 98.44 206 ALA A O 1
ATOM 1660 N N . ILE A 1 207 ? 10.587 -3.204 14.583 1.00 98.56 207 ILE A N 1
ATOM 1661 C CA . ILE A 1 207 ? 9.789 -4.168 13.806 1.00 98.56 207 ILE A CA 1
ATOM 1662 C C . ILE A 1 207 ? 10.585 -4.913 12.723 1.00 98.56 207 ILE A C 1
ATOM 1664 O O . ILE A 1 207 ? 10.052 -5.854 12.143 1.00 98.56 207 ILE A O 1
ATOM 1668 N N . ALA A 1 208 ? 11.836 -4.526 12.449 1.00 98.31 208 ALA A N 1
ATOM 1669 C CA . ALA A 1 208 ? 12.638 -5.008 11.317 1.00 98.31 208 ALA A CA 1
ATOM 1670 C C . ALA A 1 208 ? 12.758 -6.543 11.242 1.00 98.31 208 ALA A C 1
ATOM 1672 O O . ALA A 1 208 ? 12.658 -7.121 10.160 1.00 98.31 208 ALA A O 1
ATOM 1673 N N . ASN A 1 209 ? 12.905 -7.196 12.398 1.00 98.19 209 ASN A N 1
ATOM 1674 C CA . ASN A 1 209 ? 13.123 -8.642 12.508 1.00 98.19 209 ASN A CA 1
ATOM 1675 C C . ASN A 1 209 ? 11.826 -9.462 12.637 1.00 98.19 209 ASN A C 1
ATOM 1677 O O . ASN A 1 209 ? 11.887 -10.680 12.833 1.00 98.19 209 ASN A O 1
ATOM 1681 N N . LEU A 1 210 ? 10.649 -8.823 12.584 1.00 98.31 210 LEU A N 1
ATOM 1682 C CA . LEU A 1 210 ? 9.385 -9.554 12.634 1.00 98.31 210 LEU A CA 1
ATOM 1683 C C . LEU A 1 210 ? 9.281 -10.483 11.423 1.00 98.31 210 LEU A C 1
ATOM 1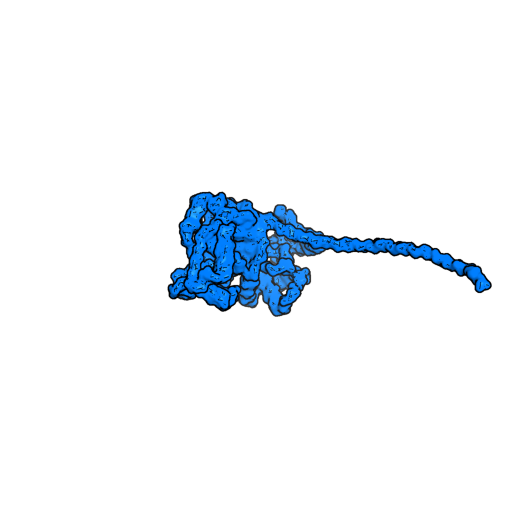685 O O . LEU A 1 210 ? 9.475 -10.060 10.285 1.00 98.31 210 LEU A O 1
ATOM 1689 N N . GLN A 1 211 ? 8.958 -11.747 11.685 1.00 98.12 211 GLN A N 1
ATOM 1690 C CA . GLN A 1 211 ? 8.762 -12.744 10.640 1.00 98.12 211 GLN A CA 1
ATOM 1691 C C . GLN A 1 211 ? 7.426 -12.505 9.947 1.00 98.12 211 GLN A C 1
ATOM 1693 O O . GLN A 1 211 ? 6.395 -12.337 10.607 1.00 98.12 211 GLN A O 1
ATOM 1698 N N . ILE A 1 212 ? 7.447 -12.514 8.622 1.00 97.19 212 ILE A N 1
ATOM 1699 C CA . ILE A 1 212 ? 6.289 -12.266 7.784 1.00 97.19 212 ILE A CA 1
ATOM 1700 C C . ILE A 1 212 ? 6.160 -13.302 6.670 1.00 97.19 212 ILE A C 1
ATOM 1702 O O . ILE A 1 212 ? 7.141 -13.803 6.121 1.00 97.19 212 ILE A O 1
ATOM 1706 N N . THR A 1 213 ? 4.911 -13.581 6.310 1.00 94.81 213 THR A N 1
ATOM 1707 C CA . THR A 1 213 ? 4.551 -14.434 5.177 1.00 94.81 213 THR A CA 1
ATOM 1708 C C . THR A 1 213 ? 3.662 -13.645 4.231 1.00 94.81 213 THR A C 1
ATOM 1710 O O . THR A 1 213 ? 2.621 -13.131 4.646 1.00 94.81 213 THR A O 1
ATOM 1713 N N . GLN A 1 214 ? 4.030 -13.564 2.952 1.00 92.31 214 GLN A N 1
ATOM 1714 C CA . GLN A 1 214 ? 3.183 -12.918 1.951 1.00 92.31 214 GLN A CA 1
ATOM 1715 C C . GLN A 1 214 ? 1.845 -13.658 1.814 1.00 92.31 214 GLN A C 1
ATOM 1717 O O . GLN A 1 214 ? 1.809 -14.885 1.696 1.00 92.31 214 GLN A O 1
ATOM 1722 N N . VAL A 1 215 ? 0.742 -12.909 1.810 1.00 91.25 215 VAL A N 1
ATOM 1723 C CA . VAL A 1 215 ? -0.609 -13.439 1.601 1.00 91.25 215 VAL A CA 1
ATOM 1724 C C . VAL A 1 215 ? -1.255 -12.784 0.375 1.00 91.25 215 VAL A C 1
ATOM 1726 O O . VAL A 1 215 ? -0.968 -11.622 0.075 1.00 91.25 215 VAL A O 1
ATOM 1729 N N . PRO A 1 216 ? -2.114 -13.502 -0.373 1.00 87.31 216 PRO A N 1
ATOM 1730 C CA . PRO A 1 216 ? -2.791 -12.927 -1.530 1.00 87.31 216 PRO A CA 1
ATOM 1731 C C . PRO A 1 216 ? -3.637 -11.705 -1.150 1.00 87.31 216 PRO A C 1
ATOM 1733 O O . PRO A 1 216 ? -4.479 -11.781 -0.258 1.00 87.31 216 PRO A O 1
ATOM 1736 N N . ALA A 1 217 ? -3.446 -10.593 -1.861 1.00 87.31 217 ALA A N 1
ATOM 1737 C CA . ALA A 1 217 ? -4.277 -9.403 -1.716 1.00 87.31 217 ALA A CA 1
ATOM 1738 C C . ALA A 1 217 ? -5.469 -9.477 -2.682 1.00 87.31 217 ALA A C 1
ATOM 1740 O O . ALA A 1 217 ? -5.317 -9.264 -3.892 1.00 87.31 217 ALA A O 1
ATOM 1741 N N . THR A 1 218 ? -6.661 -9.763 -2.150 1.00 84.06 218 THR A N 1
ATOM 1742 C CA . THR A 1 218 ? -7.887 -9.963 -2.944 1.00 84.06 218 THR A CA 1
ATOM 1743 C C . THR A 1 218 ? -8.236 -8.756 -3.813 1.00 84.06 218 THR A C 1
ATOM 1745 O O . THR A 1 218 ? -8.732 -8.947 -4.912 1.00 84.06 218 THR A O 1
ATOM 1748 N N . ASN A 1 219 ? -7.917 -7.531 -3.377 1.00 81.94 219 ASN A N 1
ATOM 1749 C CA . ASN A 1 219 ? -8.229 -6.285 -4.093 1.00 81.94 219 ASN A CA 1
ATOM 1750 C C . ASN A 1 219 ? -7.071 -5.715 -4.922 1.00 81.94 219 ASN A C 1
ATOM 1752 O O . ASN A 1 219 ? -7.150 -4.585 -5.409 1.00 81.94 219 ASN A O 1
ATOM 1756 N N . SER A 1 220 ? -6.015 -6.498 -5.154 1.00 79.94 220 SER A N 1
ATOM 1757 C CA . SER A 1 220 ? -4.929 -6.099 -6.061 1.00 79.94 220 SER A CA 1
ATOM 1758 C C . SER A 1 220 ? -5.434 -5.717 -7.463 1.00 79.94 220 SER A C 1
ATOM 1760 O O . SER A 1 220 ? -4.849 -4.844 -8.106 1.00 79.94 220 SER A O 1
ATOM 1762 N N . TRP A 1 221 ? -6.560 -6.289 -7.911 1.00 79.75 221 TRP A N 1
ATOM 1763 C CA . TRP A 1 221 ? -7.205 -5.961 -9.187 1.00 79.75 221 TRP A CA 1
ATOM 1764 C C . TRP A 1 221 ? -7.703 -4.512 -9.275 1.00 79.75 221 TRP A C 1
ATOM 1766 O O . TRP A 1 221 ? -7.633 -3.942 -10.360 1.00 79.75 221 TRP A O 1
ATOM 1776 N N . ILE A 1 222 ? -8.132 -3.889 -8.171 1.00 82.12 222 ILE A N 1
ATOM 1777 C CA . ILE A 1 222 ? -8.632 -2.501 -8.174 1.00 82.12 222 ILE A CA 1
ATOM 1778 C C . ILE A 1 222 ? -7.515 -1.555 -8.607 1.00 82.12 222 ILE A C 1
ATOM 1780 O O . ILE A 1 222 ? -7.690 -0.737 -9.507 1.00 82.12 222 ILE A O 1
ATOM 1784 N N . GLY A 1 223 ? -6.321 -1.737 -8.034 1.00 78.12 223 GLY A N 1
ATOM 1785 C CA . GLY A 1 223 ? -5.145 -0.963 -8.423 1.00 78.12 223 GLY A CA 1
ATOM 1786 C C . GLY A 1 223 ? -4.740 -1.183 -9.885 1.00 78.12 223 GLY A C 1
ATOM 1787 O O . GLY A 1 223 ? -4.208 -0.271 -10.513 1.00 78.12 223 GLY A O 1
ATOM 1788 N N . ILE A 1 224 ? -4.977 -2.380 -10.434 1.00 80.50 224 ILE A N 1
ATOM 1789 C CA . ILE A 1 224 ? -4.711 -2.683 -11.847 1.00 80.50 224 ILE A CA 1
ATOM 1790 C C . ILE A 1 224 ? -5.712 -1.944 -12.742 1.00 80.50 224 ILE A C 1
ATOM 1792 O O . ILE A 1 224 ? -5.309 -1.326 -13.727 1.00 80.50 224 ILE A O 1
ATOM 1796 N N . GLU A 1 225 ? -6.999 -1.995 -12.407 1.00 83.31 225 GLU A N 1
ATOM 1797 C CA . GLU A 1 225 ? -8.056 -1.388 -13.213 1.00 83.31 225 GLU A CA 1
ATOM 1798 C C . GLU A 1 225 ? -8.003 0.135 -13.220 1.00 83.31 225 GLU A C 1
ATOM 1800 O O . GLU A 1 225 ? -8.141 0.738 -14.283 1.00 83.31 225 GLU A O 1
ATOM 1805 N N . ASP A 1 226 ? -7.734 0.758 -12.072 1.00 83.81 226 ASP A N 1
ATOM 1806 C CA . ASP A 1 226 ? -7.608 2.217 -11.961 1.00 83.81 226 ASP A CA 1
ATOM 1807 C C . ASP A 1 226 ? -6.452 2.771 -12.813 1.00 83.81 226 ASP A C 1
ATOM 1809 O O . ASP A 1 226 ? -6.414 3.952 -13.169 1.00 83.81 226 ASP A O 1
ATOM 1813 N N . GLU A 1 227 ? -5.503 1.913 -13.190 1.00 83.94 227 GLU A N 1
ATOM 1814 C CA . GLU A 1 227 ? -4.382 2.275 -14.048 1.00 83.94 227 GLU A CA 1
ATOM 1815 C C . GLU A 1 227 ? -4.667 2.111 -15.536 1.00 83.94 227 GLU A C 1
ATOM 1817 O O . GLU A 1 227 ? -3.964 2.732 -16.337 1.00 83.94 227 GLU A O 1
ATOM 1822 N N . PHE A 1 228 ? -5.695 1.352 -15.930 1.00 84.88 228 PHE A N 1
ATOM 1823 C CA . PHE A 1 228 ? -6.035 1.185 -17.344 1.00 84.88 228 PHE A CA 1
ATOM 1824 C C . PHE A 1 228 ? -6.293 2.527 -18.045 1.00 84.88 228 PHE A C 1
ATOM 1826 O O . PHE A 1 228 ? -5.612 2.779 -19.040 1.00 84.88 228 PHE A O 1
ATOM 1833 N N . PRO A 1 229 ? -7.115 3.458 -17.512 1.00 83.38 229 PRO A N 1
ATOM 1834 C CA . PRO A 1 229 ? -7.334 4.751 -18.165 1.00 83.38 229 PRO A CA 1
ATOM 1835 C C . PRO A 1 229 ? -6.065 5.606 -18.276 1.00 83.38 229 PRO A C 1
ATOM 1837 O O . PRO A 1 229 ? -5.950 6.462 -19.153 1.00 83.38 229 PRO A O 1
ATOM 1840 N N . SER A 1 230 ? -5.107 5.430 -17.363 1.00 82.12 230 SER A N 1
ATOM 1841 C CA . SER A 1 230 ? -3.832 6.154 -17.406 1.00 82.12 230 SER A CA 1
ATOM 1842 C C . SER A 1 230 ? -2.884 5.544 -18.439 1.00 82.12 230 SER A C 1
ATOM 1844 O O . SER A 1 230 ? -2.254 6.277 -19.200 1.00 82.12 230 SER A O 1
ATOM 1846 N N . ALA A 1 231 ? -2.818 4.215 -18.513 1.00 81.75 231 ALA A N 1
ATOM 1847 C CA . ALA A 1 231 ? -2.011 3.491 -19.490 1.00 81.75 231 ALA A CA 1
ATOM 1848 C C . ALA A 1 231 ? -2.534 3.648 -20.929 1.00 81.75 231 ALA A C 1
ATOM 1850 O O . ALA A 1 231 ? -1.741 3.740 -21.866 1.00 81.75 231 ALA A O 1
ATOM 1851 N N . GLU A 1 232 ? -3.855 3.706 -21.110 1.00 84.50 232 GLU A N 1
ATOM 1852 C CA . GLU A 1 232 ? -4.503 3.947 -22.405 1.00 84.50 232 GLU A CA 1
ATOM 1853 C C . GLU A 1 232 ? -4.204 5.355 -22.937 1.00 84.50 232 GLU A C 1
ATOM 1855 O O . GLU A 1 232 ? -3.927 5.514 -24.122 1.00 84.50 232 GLU A O 1
ATOM 1860 N N . ARG A 1 233 ? -4.184 6.367 -22.059 1.00 83.81 233 ARG A N 1
ATOM 1861 C CA . ARG A 1 233 ? -3.864 7.759 -22.425 1.00 83.81 233 ARG A CA 1
ATOM 1862 C C . ARG A 1 233 ? -2.369 8.047 -22.563 1.00 83.81 233 ARG A C 1
ATOM 1864 O O . ARG A 1 233 ? -2.006 9.108 -23.058 1.00 83.81 233 ARG A O 1
ATOM 1871 N N . SER A 1 234 ? -1.503 7.157 -22.083 1.00 82.81 234 SER A N 1
ATOM 1872 C CA . SER A 1 234 ? -0.057 7.381 -22.104 1.00 82.81 234 SER A CA 1
ATOM 1873 C C . SER A 1 234 ? 0.542 7.028 -23.461 1.00 82.81 234 SER A C 1
ATOM 1875 O O . SER A 1 234 ? 0.232 5.979 -24.027 1.00 82.81 234 SER A O 1
ATOM 1877 N N . GLU A 1 235 ? 1.467 7.856 -23.941 1.00 85.25 235 GLU A N 1
ATOM 1878 C CA . GLU A 1 235 ? 2.322 7.535 -25.083 1.00 85.25 235 GLU A CA 1
ATOM 1879 C C . GLU A 1 235 ? 3.407 6.551 -24.639 1.00 85.25 235 GLU A C 1
ATOM 1881 O O . GLU A 1 235 ? 4.353 6.908 -23.940 1.00 85.25 235 GLU A O 1
ATOM 1886 N N . VAL A 1 236 ? 3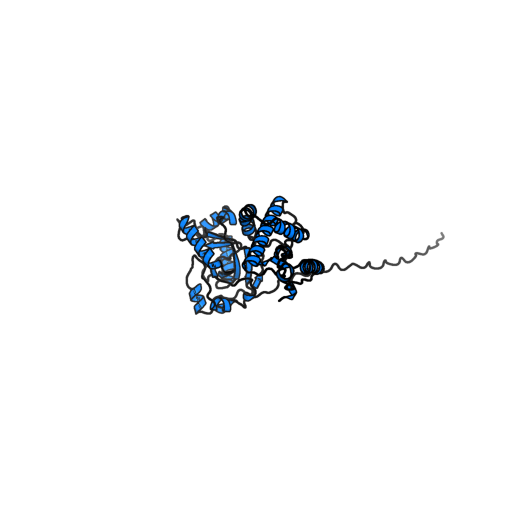.244 5.283 -25.009 1.00 84.50 236 VAL A N 1
ATOM 1887 C CA . VAL A 1 236 ? 4.240 4.237 -24.766 1.00 84.50 236 VAL A CA 1
ATOM 1888 C C . VAL A 1 236 ? 5.079 4.078 -26.028 1.00 84.50 236 VAL A C 1
ATOM 1890 O O . VAL A 1 236 ? 4.544 4.031 -27.136 1.00 84.50 236 VAL A O 1
ATOM 1893 N N . SER A 1 237 ? 6.402 3.997 -25.882 1.00 84.19 237 SER A N 1
ATOM 1894 C CA . SER A 1 237 ? 7.289 3.768 -27.023 1.00 84.19 237 SER A CA 1
ATOM 1895 C C . SER A 1 237 ? 6.970 2.432 -27.702 1.00 84.19 237 SER A C 1
ATOM 1897 O O . SER A 1 237 ? 6.937 1.383 -27.055 1.00 84.19 237 SER A O 1
ATOM 1899 N N . SER A 1 238 ? 6.825 2.446 -29.029 1.00 84.56 238 SER A N 1
ATOM 1900 C CA . SER A 1 238 ? 6.579 1.237 -29.829 1.00 84.56 238 SER A CA 1
ATOM 1901 C C . SER A 1 238 ? 7.687 0.187 -29.680 1.00 84.56 238 SER A C 1
ATOM 1903 O O . SER A 1 238 ? 7.433 -1.013 -29.790 1.00 84.56 238 SER A O 1
ATOM 1905 N N . LEU A 1 239 ? 8.920 0.618 -29.386 1.00 83.06 239 LEU A N 1
ATOM 1906 C CA . LEU A 1 239 ? 10.015 -0.288 -29.046 1.00 83.06 239 LEU A CA 1
ATOM 1907 C C . LEU A 1 239 ? 9.755 -0.984 -27.705 1.00 83.06 239 LEU A C 1
ATOM 1909 O O . LEU A 1 239 ? 9.923 -2.197 -27.615 1.00 83.06 239 LEU A O 1
ATOM 1913 N N . THR A 1 240 ? 9.328 -0.237 -26.682 1.00 83.19 240 THR A N 1
ATOM 1914 C CA . THR A 1 240 ? 9.005 -0.788 -25.358 1.00 83.19 240 THR A CA 1
ATOM 1915 C C . THR A 1 240 ? 7.890 -1.825 -25.464 1.00 83.19 240 THR A C 1
ATOM 1917 O O . THR A 1 240 ? 8.039 -2.921 -24.931 1.00 83.19 240 THR A O 1
ATOM 1920 N N . GLU A 1 241 ? 6.824 -1.532 -26.213 1.00 84.25 241 GLU A N 1
ATOM 1921 C CA . GLU A 1 241 ? 5.725 -2.479 -26.450 1.00 84.25 241 GLU A CA 1
ATOM 1922 C C . GLU A 1 241 ? 6.203 -3.779 -27.098 1.00 84.25 241 GLU A C 1
ATOM 1924 O O . GLU A 1 241 ? 5.920 -4.857 -26.584 1.00 84.25 241 GLU A O 1
ATOM 1929 N N . ARG A 1 242 ? 6.979 -3.695 -28.187 1.00 84.81 242 ARG A N 1
ATOM 1930 C CA . ARG A 1 242 ? 7.485 -4.884 -28.895 1.00 84.81 242 ARG A CA 1
ATOM 1931 C C . ARG A 1 242 ? 8.401 -5.738 -28.026 1.00 84.81 242 ARG A C 1
ATOM 1933 O O . ARG A 1 242 ? 8.322 -6.965 -28.069 1.00 84.81 242 ARG A O 1
ATOM 1940 N N . LEU A 1 243 ? 9.293 -5.099 -27.270 1.00 81.19 243 LEU A N 1
ATOM 1941 C CA . LEU A 1 243 ? 10.211 -5.800 -26.373 1.00 81.19 243 LEU A CA 1
ATOM 1942 C C . LEU A 1 243 ? 9.449 -6.500 -25.250 1.00 81.19 243 LEU A C 1
ATOM 1944 O O . LEU A 1 243 ? 9.752 -7.653 -24.943 1.00 81.19 243 LEU A O 1
ATOM 1948 N N . LEU A 1 244 ? 8.437 -5.831 -24.697 1.00 80.69 244 LEU A N 1
ATOM 1949 C CA . LEU A 1 244 ? 7.596 -6.406 -23.664 1.00 80.69 244 LEU A CA 1
ATOM 1950 C C . LEU A 1 244 ? 6.743 -7.556 -24.196 1.00 80.69 244 LEU A C 1
ATOM 1952 O O . LEU A 1 244 ? 6.673 -8.598 -23.561 1.00 80.69 244 LEU A O 1
ATOM 1956 N N . ASP A 1 245 ? 6.130 -7.409 -25.370 1.00 81.56 245 ASP A N 1
ATOM 1957 C CA . ASP A 1 245 ? 5.353 -8.485 -25.983 1.00 81.56 245 ASP A CA 1
ATOM 1958 C C . ASP A 1 245 ? 6.218 -9.734 -26.199 1.00 81.56 245 ASP A C 1
ATOM 1960 O O . ASP A 1 245 ? 5.749 -10.842 -25.955 1.00 81.56 245 ASP A O 1
ATOM 1964 N N . ARG A 1 246 ? 7.494 -9.585 -26.585 1.00 79.44 246 ARG A N 1
ATOM 1965 C CA . ARG A 1 246 ? 8.424 -10.721 -26.716 1.00 79.44 246 ARG A CA 1
ATOM 1966 C C . ARG A 1 246 ? 8.689 -11.418 -25.377 1.00 79.44 246 ARG A C 1
ATOM 1968 O O . ARG A 1 246 ? 8.758 -12.643 -25.340 1.00 79.44 246 ARG A O 1
ATOM 1975 N N . ASP A 1 247 ? 8.824 -10.652 -24.298 1.00 77.94 247 ASP A N 1
ATOM 1976 C CA . ASP A 1 247 ? 8.990 -11.182 -22.939 1.00 77.94 247 ASP A CA 1
ATOM 1977 C C . ASP A 1 247 ? 7.703 -11.890 -22.456 1.00 77.94 247 ASP A C 1
ATOM 1979 O O . ASP A 1 247 ? 7.733 -12.994 -21.905 1.00 77.94 247 ASP A O 1
ATOM 1983 N N . LEU A 1 248 ? 6.541 -11.307 -22.767 1.00 75.12 248 LEU A N 1
ATOM 1984 C CA . LEU A 1 248 ? 5.223 -11.802 -22.371 1.00 75.12 248 LEU A CA 1
ATOM 1985 C C . LEU A 1 248 ? 4.687 -12.953 -23.223 1.00 75.12 248 LEU A C 1
ATOM 1987 O O . LEU A 1 248 ? 3.843 -13.697 -22.735 1.00 75.12 248 LEU A O 1
ATOM 1991 N N . GLN A 1 249 ? 5.166 -13.152 -24.452 1.00 70.81 249 GLN A N 1
ATOM 1992 C CA . GLN A 1 249 ? 4.758 -14.268 -25.321 1.00 70.81 249 GLN A CA 1
ATOM 1993 C C . GLN A 1 249 ? 4.989 -15.645 -24.680 1.00 70.81 249 GLN A C 1
ATOM 1995 O O . GLN A 1 249 ? 4.299 -16.604 -25.018 1.00 70.81 249 GLN A O 1
ATOM 2000 N N . ASN A 1 250 ? 5.918 -15.743 -23.723 1.00 61.03 250 ASN A N 1
ATOM 2001 C CA . ASN A 1 250 ? 6.170 -16.965 -22.958 1.00 61.03 250 ASN A CA 1
ATOM 2002 C C . ASN A 1 250 ? 5.262 -17.116 -21.720 1.00 61.03 250 ASN A C 1
ATOM 2004 O O . ASN A 1 250 ? 5.261 -18.173 -21.088 1.00 61.03 250 ASN A O 1
ATOM 2008 N N . SER A 1 251 ? 4.493 -16.085 -21.358 1.00 59.12 251 SER A N 1
ATOM 2009 C CA . SER A 1 251 ? 3.522 -16.132 -20.264 1.00 59.12 251 SER A CA 1
ATOM 2010 C C . SER A 1 251 ? 2.211 -16.709 -20.795 1.00 59.12 251 SER A C 1
ATOM 2012 O O . SER A 1 251 ? 1.539 -16.091 -21.619 1.00 59.12 251 SER A O 1
ATOM 2014 N N . GLN A 1 252 ? 1.847 -17.913 -20.347 1.00 55.47 252 GLN A N 1
ATOM 2015 C CA . GLN A 1 252 ? 0.564 -18.527 -20.694 1.00 55.47 252 GLN A CA 1
ATOM 2016 C C . GLN A 1 252 ? -0.576 -17.575 -20.305 1.00 55.47 252 GLN A C 1
ATOM 2018 O O . GLN A 1 252 ? -0.604 -17.065 -19.184 1.00 55.47 252 GLN A O 1
ATOM 2023 N N . ALA A 1 253 ? -1.499 -17.318 -21.235 1.00 54.56 253 ALA A N 1
ATOM 2024 C CA . ALA A 1 253 ? -2.710 -16.565 -20.935 1.00 54.56 253 ALA A CA 1
ATOM 2025 C C . ALA A 1 253 ? -3.449 -17.257 -19.778 1.00 54.56 253 ALA A C 1
ATOM 2027 O O . ALA A 1 253 ? -3.664 -18.469 -19.826 1.00 54.56 253 ALA A O 1
ATOM 2028 N N . GLN A 1 254 ? -3.806 -16.502 -18.737 1.00 58.00 254 GLN A N 1
ATOM 2029 C CA . GLN A 1 254 ? -4.584 -17.044 -17.624 1.00 58.00 254 GLN A CA 1
ATOM 2030 C C . GLN A 1 254 ? -5.959 -17.487 -18.137 1.00 58.00 254 GLN A C 1
ATOM 2032 O O . GLN A 1 254 ? -6.689 -16.703 -18.752 1.00 58.00 254 GLN A O 1
ATOM 2037 N N . GLU A 1 255 ? -6.297 -18.753 -17.897 1.00 50.94 255 GLU A N 1
ATOM 2038 C CA . GLU A 1 255 ? -7.604 -19.320 -18.218 1.00 50.94 255 GLU A CA 1
ATOM 2039 C C . GLU A 1 255 ? -8.707 -18.470 -17.559 1.00 50.94 255 GLU A C 1
ATOM 2041 O O . GLU A 1 255 ? -8.631 -18.153 -16.373 1.00 50.94 255 GLU A O 1
ATOM 2046 N N . GLY A 1 256 ? -9.696 -18.030 -18.346 1.00 61.75 256 GLY A N 1
ATOM 2047 C CA . GLY A 1 256 ? -10.798 -17.179 -17.874 1.00 61.75 256 GLY A CA 1
ATOM 2048 C C . GLY A 1 256 ? -10.637 -15.665 -18.084 1.00 61.75 256 GLY A C 1
ATOM 2049 O O . GLY A 1 256 ? -11.588 -14.926 -17.834 1.00 61.75 256 GLY A O 1
ATOM 2050 N N . MET A 1 257 ? -9.500 -15.164 -18.589 1.00 73.50 257 MET A N 1
ATOM 2051 C CA . MET A 1 257 ? -9.394 -13.753 -19.001 1.00 73.50 257 MET A CA 1
ATOM 2052 C C . MET A 1 257 ? -9.938 -13.517 -20.415 1.00 73.50 257 MET A C 1
ATOM 2054 O O . MET A 1 257 ? -9.579 -14.213 -21.366 1.00 73.50 257 MET A O 1
ATOM 2058 N N . THR A 1 258 ? -10.755 -12.472 -20.587 1.00 80.81 258 THR A N 1
ATOM 2059 C CA . THR A 1 258 ? -11.175 -12.027 -21.923 1.00 80.81 258 THR A CA 1
ATOM 2060 C C . THR A 1 258 ? -9.987 -11.443 -22.693 1.00 80.81 258 THR A C 1
ATOM 2062 O O . THR A 1 258 ? -9.072 -10.852 -22.109 1.00 80.81 258 THR A O 1
ATOM 2065 N N . LYS A 1 259 ? -10.004 -11.561 -24.028 1.00 80.25 259 LYS A N 1
ATOM 2066 C CA . LYS A 1 259 ? -8.970 -10.972 -24.903 1.00 80.25 259 LYS A CA 1
ATOM 2067 C C . LYS A 1 259 ? -8.812 -9.464 -24.676 1.00 80.25 259 LYS A C 1
ATOM 2069 O O . LYS A 1 259 ? -7.696 -8.952 -24.696 1.00 80.25 259 LYS A O 1
ATOM 2074 N N . GLU A 1 260 ? -9.921 -8.775 -24.425 1.00 83.50 260 GLU A N 1
ATOM 2075 C CA . GLU A 1 260 ? -9.965 -7.339 -24.136 1.00 83.50 260 GLU A CA 1
ATOM 2076 C C . GLU A 1 260 ? -9.264 -7.002 -22.820 1.00 83.50 260 GLU A C 1
ATOM 2078 O O . GLU A 1 260 ? -8.398 -6.126 -22.781 1.00 83.50 260 GLU A O 1
ATOM 2083 N N . ARG A 1 261 ? -9.569 -7.741 -21.744 1.00 81.75 261 ARG A N 1
ATOM 2084 C CA . ARG A 1 261 ? -8.903 -7.554 -20.451 1.00 81.75 261 ARG A CA 1
ATOM 2085 C C . ARG A 1 261 ? -7.407 -7.834 -20.564 1.00 81.75 261 ARG A C 1
ATOM 2087 O O . ARG A 1 261 ? -6.604 -7.062 -20.048 1.00 81.75 261 ARG A O 1
ATOM 2094 N N . TRP A 1 262 ? -7.026 -8.883 -21.293 1.00 81.12 262 TRP A N 1
ATOM 2095 C CA . TRP A 1 262 ? -5.622 -9.196 -21.556 1.00 81.12 262 TRP A CA 1
ATOM 2096 C C . TRP A 1 262 ? -4.898 -8.068 -22.306 1.00 81.12 262 TRP A C 1
ATOM 2098 O O . TRP A 1 262 ? -3.762 -7.730 -21.973 1.00 81.12 262 TRP A O 1
ATOM 2108 N N . ALA A 1 263 ? -5.548 -7.437 -23.289 1.00 83.50 263 ALA A N 1
ATOM 2109 C CA . ALA A 1 263 ? -4.990 -6.283 -23.992 1.00 83.50 263 ALA A CA 1
ATOM 2110 C C . ALA A 1 263 ? -4.750 -5.090 -23.047 1.00 83.50 263 ALA A C 1
ATOM 2112 O O . ALA A 1 263 ? -3.669 -4.501 -23.083 1.00 83.50 263 ALA A O 1
ATOM 2113 N N . LYS A 1 264 ? -5.698 -4.789 -22.146 1.00 85.81 264 LYS A N 1
ATOM 2114 C CA . LYS A 1 264 ? -5.543 -3.732 -21.129 1.00 85.81 264 LYS A CA 1
ATOM 2115 C C . LYS A 1 264 ? -4.401 -4.020 -20.153 1.00 85.81 264 LYS A C 1
ATOM 2117 O O . LYS A 1 264 ? -3.588 -3.138 -19.877 1.00 85.81 264 LYS A O 1
ATOM 2122 N N . VAL A 1 265 ? -4.279 -5.266 -19.689 1.00 83.19 265 VAL A N 1
ATOM 2123 C CA . VAL A 1 265 ? -3.170 -5.704 -18.822 1.00 83.19 265 VAL A CA 1
ATOM 2124 C C . VAL A 1 265 ? -1.820 -5.540 -19.524 1.00 83.19 265 VAL A C 1
ATOM 2126 O O . VAL A 1 265 ? -0.901 -4.970 -18.936 1.00 83.19 265 VAL A O 1
ATOM 2129 N N . ARG A 1 266 ? -1.701 -5.960 -20.791 1.00 83.81 266 ARG A N 1
ATOM 2130 C CA . ARG A 1 266 ? -0.468 -5.775 -21.577 1.00 83.81 266 ARG A CA 1
ATOM 2131 C C . ARG A 1 266 ? -0.129 -4.304 -21.787 1.00 83.81 266 ARG A C 1
ATOM 2133 O O . ARG A 1 266 ? 1.016 -3.914 -21.572 1.00 83.81 266 ARG A O 1
ATOM 2140 N N . ARG A 1 267 ? -1.120 -3.473 -22.134 1.00 85.31 267 ARG A N 1
ATOM 2141 C CA . ARG A 1 267 ? -0.927 -2.023 -22.288 1.00 85.31 267 ARG A CA 1
ATOM 2142 C C . ARG A 1 267 ? -0.410 -1.393 -20.999 1.00 85.31 267 ARG A C 1
ATOM 2144 O O . ARG A 1 267 ? 0.550 -0.626 -21.031 1.00 85.31 267 ARG A O 1
ATOM 2151 N N . ARG A 1 268 ? -1.007 -1.754 -19.862 1.00 87.00 268 ARG A N 1
ATOM 2152 C CA . ARG A 1 268 ? -0.560 -1.316 -18.536 1.00 87.00 268 ARG A CA 1
ATOM 2153 C C . ARG A 1 268 ? 0.874 -1.754 -18.247 1.00 87.00 268 ARG A C 1
ATOM 2155 O O . ARG A 1 268 ? 1.672 -0.933 -17.807 1.00 87.00 268 ARG A O 1
ATOM 2162 N N . ALA A 1 269 ? 1.218 -3.014 -18.503 1.00 86.06 269 ALA A N 1
ATOM 2163 C CA . ALA A 1 269 ? 2.576 -3.507 -18.290 1.00 86.06 269 ALA A CA 1
ATOM 2164 C C . ALA A 1 269 ? 3.599 -2.749 -19.161 1.00 86.06 269 ALA A C 1
ATOM 2166 O O . ALA A 1 269 ? 4.646 -2.352 -18.656 1.00 86.06 269 ALA A O 1
ATOM 2167 N N . ALA A 1 270 ? 3.265 -2.454 -20.424 1.00 87.69 270 ALA A N 1
ATOM 2168 C CA . ALA A 1 270 ? 4.107 -1.665 -21.331 1.00 87.69 270 ALA A CA 1
ATOM 2169 C C . ALA A 1 270 ? 4.308 -0.233 -20.834 1.00 87.69 270 ALA A C 1
ATOM 2171 O O . ALA A 1 270 ? 5.426 0.277 -20.839 1.00 87.69 270 ALA A O 1
ATOM 2172 N N . TRP A 1 271 ? 3.248 0.388 -20.321 1.00 90.31 271 TRP A N 1
ATOM 2173 C CA . TRP A 1 271 ? 3.323 1.702 -19.694 1.00 90.31 271 TRP A CA 1
ATOM 2174 C C . TRP A 1 271 ? 4.239 1.725 -18.458 1.00 90.31 271 TRP A C 1
ATOM 2176 O O . TRP A 1 271 ? 5.054 2.636 -18.310 1.00 90.31 271 TRP A O 1
ATOM 2186 N N . ILE A 1 272 ? 4.163 0.718 -17.583 1.00 89.25 272 ILE A N 1
ATOM 2187 C CA . ILE A 1 272 ? 5.035 0.632 -16.397 1.00 89.25 272 ILE A CA 1
ATOM 2188 C C . ILE A 1 272 ? 6.489 0.361 -16.805 1.00 89.25 272 ILE A C 1
ATOM 2190 O O . ILE A 1 272 ? 7.396 0.997 -16.264 1.00 89.25 272 ILE A O 1
ATOM 2194 N N . ALA A 1 273 ? 6.711 -0.522 -17.782 1.00 89.88 273 ALA A N 1
ATOM 2195 C CA . ALA A 1 273 ? 8.029 -0.785 -18.351 1.00 89.88 273 ALA A CA 1
ATOM 2196 C C . ALA A 1 273 ? 8.651 0.487 -18.951 1.00 89.88 273 ALA A C 1
ATOM 2198 O O . ALA A 1 273 ? 9.832 0.757 -18.733 1.00 89.88 273 ALA A O 1
ATOM 2199 N N . ASP A 1 274 ? 7.859 1.309 -19.645 1.00 91.00 274 ASP A N 1
ATOM 2200 C CA . ASP A 1 274 ? 8.333 2.585 -20.182 1.00 91.00 274 ASP A CA 1
ATOM 2201 C C . ASP A 1 274 ? 8.747 3.540 -19.062 1.00 91.00 274 ASP A C 1
ATOM 2203 O O . ASP A 1 274 ? 9.866 4.050 -19.065 1.00 91.00 274 ASP A O 1
ATOM 2207 N N . ARG A 1 275 ? 7.921 3.680 -18.019 1.00 91.12 275 ARG A N 1
ATOM 2208 C CA . ARG A 1 275 ? 8.274 4.479 -16.833 1.00 91.12 275 ARG A CA 1
ATOM 2209 C C . ARG A 1 275 ? 9.562 4.004 -16.162 1.00 91.12 275 ARG A C 1
ATOM 2211 O O . ARG A 1 275 ? 10.369 4.838 -15.749 1.00 91.12 275 ARG A O 1
ATOM 2218 N N . PHE A 1 276 ? 9.764 2.691 -16.055 1.00 94.44 276 PHE A N 1
ATOM 2219 C CA . PHE A 1 276 ? 11.011 2.112 -15.556 1.00 94.44 276 PHE A CA 1
ATOM 2220 C C . PHE A 1 276 ? 12.206 2.546 -16.420 1.00 94.44 276 PHE A C 1
ATOM 2222 O O . PHE A 1 276 ? 13.193 3.053 -15.887 1.00 94.44 276 PHE A O 1
ATOM 2229 N N . ILE A 1 277 ? 12.095 2.451 -17.748 1.00 92.75 277 ILE A N 1
ATOM 2230 C CA . ILE A 1 277 ? 13.140 2.885 -18.687 1.00 92.75 277 ILE A CA 1
ATOM 2231 C C . ILE A 1 277 ? 13.435 4.381 -18.546 1.00 92.75 277 ILE A C 1
ATOM 2233 O O . ILE A 1 277 ? 14.600 4.755 -18.424 1.00 92.75 277 ILE A O 1
ATOM 2237 N N . GLN A 1 278 ? 12.407 5.235 -18.545 1.00 92.31 278 GLN A N 1
ATOM 2238 C CA . GLN A 1 278 ? 12.584 6.684 -18.418 1.00 92.31 278 GLN A CA 1
ATOM 2239 C C . GLN A 1 278 ? 13.300 7.041 -17.113 1.00 92.31 278 GLN A C 1
ATOM 2241 O O . GLN A 1 278 ? 14.179 7.902 -17.099 1.00 92.31 278 GLN A O 1
ATOM 2246 N N . ASN A 1 279 ? 12.985 6.337 -16.021 1.00 93.00 279 ASN A N 1
ATOM 2247 C CA . ASN A 1 279 ? 13.686 6.514 -14.756 1.00 93.00 279 ASN A CA 1
ATOM 2248 C C . ASN A 1 279 ? 15.169 6.114 -14.852 1.00 93.00 279 ASN A C 1
ATOM 2250 O O . ASN A 1 279 ? 16.033 6.850 -14.374 1.00 93.00 279 ASN A O 1
ATOM 2254 N N . ARG A 1 280 ? 15.489 4.991 -15.512 1.00 94.12 280 ARG A N 1
ATOM 2255 C CA . ARG A 1 280 ? 16.882 4.560 -15.737 1.00 94.12 280 ARG A CA 1
ATOM 2256 C C . ARG A 1 280 ? 17.659 5.562 -16.595 1.00 94.12 280 ARG A C 1
ATOM 2258 O O . ARG A 1 280 ? 18.801 5.873 -16.279 1.00 94.12 280 ARG A O 1
ATOM 2265 N N . ILE A 1 281 ? 17.028 6.128 -17.626 1.00 92.56 281 ILE A N 1
ATOM 2266 C CA . ILE A 1 281 ? 17.621 7.191 -18.455 1.00 92.56 281 ILE A CA 1
ATOM 2267 C C . ILE A 1 281 ? 17.886 8.441 -17.612 1.00 92.56 281 ILE A C 1
ATOM 2269 O O . ILE A 1 281 ? 19.010 8.934 -17.582 1.00 92.56 281 ILE A O 1
ATOM 2273 N N . LYS A 1 282 ? 16.879 8.924 -16.876 1.00 93.00 282 LYS A N 1
ATOM 2274 C CA . LYS A 1 282 ? 16.982 10.134 -16.045 1.00 93.00 282 LYS A CA 1
ATOM 2275 C C . LYS A 1 282 ? 18.074 10.032 -14.976 1.00 93.00 282 LYS A C 1
ATOM 2277 O O . LYS A 1 282 ? 18.706 11.029 -14.650 1.00 93.00 282 LYS A O 1
ATOM 2282 N N . THR A 1 283 ? 18.276 8.840 -14.425 1.00 92.81 283 THR A N 1
ATOM 2283 C CA . THR A 1 283 ? 19.281 8.562 -13.384 1.00 92.81 283 THR A CA 1
ATOM 2284 C C . THR A 1 283 ? 20.628 8.103 -13.948 1.00 92.81 283 THR A C 1
ATOM 2286 O O . THR A 1 283 ? 21.499 7.713 -13.179 1.00 92.81 283 THR A O 1
ATOM 2289 N N . ASN A 1 284 ? 20.803 8.135 -15.274 1.00 91.12 284 ASN A N 1
ATOM 2290 C CA . ASN A 1 284 ? 21.997 7.663 -15.978 1.00 91.12 284 ASN A CA 1
ATOM 2291 C C . ASN A 1 284 ? 22.427 6.230 -15.593 1.00 91.12 284 ASN A C 1
ATOM 2293 O O . ASN A 1 284 ? 23.607 5.928 -15.451 1.00 91.12 284 ASN A O 1
ATOM 2297 N N . SER A 1 285 ? 21.454 5.336 -15.420 1.00 93.69 285 SER A N 1
ATOM 2298 C CA . SER A 1 285 ? 21.653 3.929 -15.055 1.00 93.69 285 SER A CA 1
ATOM 2299 C C . SER A 1 285 ? 21.287 2.982 -16.208 1.00 93.69 285 SER A C 1
ATOM 2301 O O . SER A 1 285 ? 20.689 1.923 -16.024 1.00 93.69 285 SER A O 1
ATOM 2303 N N . VAL A 1 286 ? 21.588 3.361 -17.450 1.00 95.25 286 VAL A N 1
ATOM 2304 C CA . VAL A 1 286 ? 21.258 2.560 -18.643 1.00 95.25 286 VAL A CA 1
ATOM 2305 C C . VAL A 1 286 ? 22.353 1.519 -18.899 1.00 95.25 286 VAL A C 1
ATOM 2307 O O . VAL A 1 286 ? 23.156 1.652 -19.813 1.00 95.25 286 VAL A O 1
ATOM 2310 N N . HIS A 1 287 ? 22.374 0.468 -18.085 1.00 96.25 287 HIS A N 1
ATOM 2311 C CA . HIS A 1 287 ? 23.296 -0.668 -18.184 1.00 96.25 287 HIS A CA 1
ATOM 2312 C C . HIS A 1 287 ? 22.585 -1.977 -17.830 1.00 96.25 287 HIS A C 1
ATOM 2314 O O . HIS A 1 287 ? 21.521 -1.966 -17.210 1.00 96.25 287 HIS A O 1
ATOM 2320 N N . CYS A 1 288 ? 23.173 -3.105 -18.228 1.00 96.56 288 CYS A N 1
ATOM 2321 C CA . CYS A 1 288 ? 22.687 -4.433 -17.857 1.00 96.56 288 CYS A CA 1
ATOM 2322 C C . CYS A 1 288 ? 22.806 -4.645 -16.339 1.00 96.56 288 CYS A C 1
ATOM 2324 O O . CYS A 1 288 ? 23.891 -4.499 -15.772 1.00 96.56 288 CYS A O 1
ATOM 2326 N N . ASP A 1 289 ? 21.723 -5.039 -15.674 1.00 96.00 289 ASP A N 1
ATOM 2327 C CA . ASP A 1 289 ? 21.720 -5.289 -14.230 1.00 96.00 289 ASP A CA 1
ATOM 2328 C C . ASP A 1 289 ? 22.513 -6.559 -13.857 1.00 96.00 289 ASP A C 1
ATOM 2330 O O . ASP A 1 289 ? 23.028 -6.652 -12.744 1.00 96.00 289 ASP A O 1
ATOM 2334 N N . VAL A 1 290 ? 22.701 -7.486 -14.808 1.00 95.88 290 VAL A N 1
ATOM 2335 C CA . VAL A 1 290 ? 23.464 -8.730 -14.605 1.00 95.88 290 VAL A CA 1
ATOM 2336 C C . VAL A 1 290 ? 24.959 -8.540 -14.855 1.00 95.88 290 VAL A C 1
ATOM 2338 O O . VAL A 1 290 ? 25.758 -8.595 -13.928 1.00 95.88 290 VAL A O 1
ATOM 2341 N N . CYS A 1 291 ? 25.356 -8.300 -16.107 1.00 96.19 291 CYS A N 1
ATOM 2342 C CA . CYS A 1 291 ? 26.772 -8.258 -16.491 1.00 96.19 291 CYS A CA 1
ATOM 2343 C C . CYS A 1 291 ? 27.383 -6.852 -16.507 1.00 96.19 291 CYS A C 1
ATOM 2345 O O . CYS A 1 291 ? 28.521 -6.696 -16.937 1.00 96.19 291 CYS A O 1
ATOM 2347 N N . ARG A 1 292 ? 26.625 -5.822 -16.108 1.00 96.12 292 ARG A N 1
ATOM 2348 C CA . ARG A 1 292 ? 27.043 -4.407 -16.123 1.00 96.12 292 ARG A CA 1
ATOM 2349 C C . ARG A 1 292 ? 27.403 -3.828 -17.493 1.00 96.12 292 ARG A C 1
ATOM 2351 O O . ARG A 1 292 ? 27.840 -2.688 -17.548 1.00 96.12 292 ARG A O 1
ATOM 2358 N N . PHE A 1 293 ? 27.135 -4.546 -18.588 1.00 96.56 293 PHE A N 1
ATOM 2359 C CA . PHE A 1 293 ? 27.297 -4.030 -19.950 1.00 96.56 293 PHE A CA 1
ATOM 2360 C C . PHE A 1 293 ? 26.655 -2.644 -20.107 1.00 96.56 293 PHE A C 1
ATOM 2362 O O . PHE A 1 293 ? 25.444 -2.494 -19.900 1.00 96.56 293 PHE A O 1
ATOM 2369 N N . SER A 1 294 ? 27.474 -1.663 -20.488 1.00 95.44 294 SER A N 1
ATOM 2370 C CA . SER A 1 294 ? 27.093 -0.272 -20.708 1.00 95.44 294 SER A CA 1
ATOM 2371 C C . SER A 1 294 ? 27.107 0.026 -22.210 1.00 95.44 294 SER A C 1
ATOM 2373 O O . SER A 1 294 ? 28.176 0.090 -22.815 1.00 95.44 294 SER A O 1
ATOM 2375 N N . PRO A 1 295 ? 25.942 0.230 -22.851 1.00 93.69 295 PRO A N 1
ATOM 2376 C CA . PRO A 1 295 ? 25.882 0.526 -24.280 1.00 93.69 295 PRO A CA 1
ATOM 2377 C C . PRO A 1 295 ? 26.646 1.795 -24.680 1.00 93.69 295 PRO A C 1
ATOM 2379 O O . PRO A 1 295 ? 27.136 1.875 -25.802 1.00 93.69 295 PRO A O 1
ATOM 2382 N N . ASN A 1 296 ? 26.780 2.760 -23.760 1.00 92.06 296 ASN A N 1
ATOM 2383 C CA . ASN A 1 296 ? 27.492 4.018 -24.001 1.00 92.06 296 ASN A CA 1
ATOM 2384 C C . ASN A 1 296 ? 28.935 3.795 -24.474 1.00 92.06 296 ASN A C 1
ATOM 2386 O O . ASN A 1 296 ? 29.410 4.548 -25.313 1.00 92.06 296 ASN A O 1
ATOM 2390 N N . GLU A 1 297 ? 29.599 2.744 -23.988 1.00 91.94 297 GLU A N 1
ATOM 2391 C CA . GLU A 1 297 ? 30.999 2.436 -24.312 1.00 91.94 297 GLU A CA 1
ATOM 2392 C C . GLU A 1 297 ? 31.217 2.109 -25.794 1.00 91.94 297 GLU A C 1
ATOM 2394 O O . GLU A 1 297 ? 32.321 2.270 -26.304 1.00 91.94 297 GLU A O 1
ATOM 2399 N N . ILE A 1 298 ? 30.170 1.656 -26.492 1.00 92.94 298 ILE A N 1
ATOM 2400 C CA . ILE A 1 298 ? 30.254 1.232 -27.896 1.00 92.94 298 ILE A CA 1
ATOM 2401 C C . ILE A 1 298 ? 29.426 2.099 -28.846 1.00 92.94 298 ILE A C 1
ATOM 2403 O O . ILE A 1 298 ? 29.609 2.016 -30.058 1.00 92.94 298 ILE A O 1
ATOM 2407 N N . THR A 1 299 ? 28.493 2.902 -28.326 1.00 93.19 299 THR A N 1
ATOM 2408 C CA . THR A 1 299 ? 27.640 3.771 -29.149 1.00 93.19 299 THR A CA 1
ATOM 2409 C C . THR A 1 299 ? 28.112 5.219 -29.204 1.00 93.19 299 THR A C 1
ATOM 2411 O O . THR A 1 299 ? 27.510 6.006 -29.940 1.00 93.19 299 THR A O 1
ATOM 2414 N N . ASP A 1 300 ? 29.145 5.596 -28.449 1.00 90.12 300 ASP A N 1
ATOM 2415 C CA . ASP A 1 300 ? 29.635 6.974 -28.440 1.00 90.12 300 ASP A CA 1
ATOM 2416 C C . ASP A 1 300 ? 30.044 7.439 -29.851 1.00 90.12 300 ASP A C 1
ATOM 2418 O O . ASP A 1 300 ? 30.665 6.704 -30.617 1.00 90.12 300 ASP A O 1
ATOM 2422 N N . GLY A 1 301 ? 29.592 8.630 -30.246 1.00 90.50 301 GLY A N 1
ATOM 2423 C CA . GLY A 1 301 ? 29.793 9.177 -31.596 1.00 90.50 301 GLY A CA 1
ATOM 2424 C C . GLY A 1 301 ? 29.038 8.487 -32.750 1.00 90.50 301 GLY A C 1
ATOM 2425 O O . GLY A 1 301 ? 29.087 8.979 -33.874 1.00 90.50 301 GLY A O 1
ATOM 2426 N N . THR A 1 302 ? 28.305 7.391 -32.517 1.00 90.19 302 THR A N 1
ATOM 2427 C CA . THR A 1 302 ? 27.643 6.615 -33.595 1.00 90.19 302 THR A CA 1
ATOM 2428 C C . THR A 1 302 ? 26.222 7.081 -33.942 1.00 90.19 302 THR A C 1
ATOM 2430 O O . THR A 1 302 ? 25.642 6.630 -34.928 1.00 90.19 302 THR A O 1
ATOM 2433 N N . GLY A 1 303 ? 25.612 7.931 -33.107 1.00 90.38 303 GLY A N 1
ATOM 2434 C CA . GLY A 1 303 ? 24.198 8.322 -33.217 1.00 90.38 303 GLY A CA 1
ATOM 2435 C C . GLY A 1 303 ? 23.195 7.231 -32.800 1.00 90.38 303 GLY A C 1
ATOM 2436 O O . GLY A 1 303 ? 21.991 7.493 -32.728 1.00 90.38 303 GLY A O 1
ATOM 2437 N N . ILE A 1 304 ? 23.664 6.020 -32.479 1.00 90.38 304 ILE A N 1
ATOM 2438 C CA . ILE A 1 304 ? 22.833 4.938 -31.948 1.00 90.38 304 ILE A CA 1
ATOM 2439 C C . ILE A 1 304 ? 22.436 5.287 -30.516 1.00 90.38 304 ILE A C 1
ATOM 2441 O O . ILE A 1 304 ? 23.274 5.610 -29.679 1.00 90.38 304 ILE A O 1
ATOM 2445 N N . ARG A 1 305 ? 21.140 5.190 -30.203 1.00 89.81 305 ARG A N 1
ATOM 2446 C CA . ARG A 1 305 ? 20.657 5.433 -28.839 1.00 89.81 305 ARG A CA 1
ATOM 2447 C C . ARG A 1 305 ? 21.119 4.292 -27.920 1.00 89.81 305 ARG A C 1
ATOM 2449 O O . ARG A 1 305 ? 20.666 3.168 -28.146 1.00 89.81 305 ARG A O 1
ATOM 2456 N N . PRO A 1 306 ? 21.885 4.555 -26.844 1.00 90.38 306 PRO A N 1
ATOM 2457 C CA . PRO A 1 306 ? 22.405 3.527 -25.931 1.00 90.38 306 PRO A CA 1
ATOM 2458 C C . PRO A 1 306 ? 21.326 2.550 -25.435 1.00 90.38 306 PRO A C 1
ATOM 2460 O O . PRO A 1 306 ? 21.484 1.331 -25.480 1.00 90.38 306 PRO A O 1
ATOM 2463 N N . ARG A 1 307 ? 20.150 3.077 -25.064 1.00 91.38 307 ARG A N 1
ATOM 2464 C CA . ARG A 1 307 ? 18.994 2.282 -24.616 1.00 91.38 307 ARG A CA 1
ATOM 2465 C C . ARG A 1 307 ? 18.558 1.218 -25.628 1.00 91.38 307 ARG A C 1
ATOM 2467 O O . ARG A 1 307 ? 18.056 0.186 -25.202 1.00 91.38 307 ARG A O 1
ATOM 2474 N N . SER A 1 308 ? 18.714 1.434 -26.934 1.00 91.25 308 SER A N 1
ATOM 2475 C CA . SER A 1 308 ? 18.250 0.485 -27.962 1.00 91.25 308 SER A CA 1
ATOM 2476 C C . SER A 1 308 ? 18.958 -0.876 -27.920 1.00 91.25 308 SER A C 1
ATOM 2478 O O . SER A 1 308 ? 18.436 -1.840 -28.470 1.00 91.25 308 SER A O 1
ATOM 2480 N N . LEU A 1 309 ? 20.098 -0.968 -27.225 1.00 92.81 309 LEU A N 1
ATOM 2481 C CA . LEU A 1 309 ? 20.892 -2.190 -27.081 1.00 92.81 309 LEU A CA 1
ATOM 2482 C C . LEU A 1 309 ? 20.576 -2.991 -25.807 1.00 92.81 309 LEU A C 1
ATOM 2484 O O . LEU A 1 309 ? 21.272 -3.958 -25.506 1.00 92.81 309 LEU A O 1
ATOM 2488 N N . LEU A 1 310 ? 19.553 -2.592 -25.047 1.00 94.12 310 LEU A N 1
ATOM 2489 C CA . LEU A 1 310 ? 19.089 -3.296 -23.850 1.00 94.12 310 LEU A CA 1
ATOM 2490 C C . LEU A 1 310 ? 17.629 -3.724 -24.003 1.00 94.12 310 LEU A C 1
ATOM 2492 O O . LEU A 1 310 ? 16.818 -3.052 -24.643 1.00 94.12 310 LEU A O 1
ATOM 2496 N N . ASP A 1 311 ? 17.281 -4.816 -23.344 1.00 93.12 311 ASP A N 1
ATOM 2497 C CA . ASP A 1 311 ? 15.931 -5.342 -23.241 1.00 93.12 311 ASP A CA 1
ATOM 2498 C C . ASP A 1 311 ? 15.383 -5.102 -21.831 1.00 93.12 311 ASP A C 1
ATOM 2500 O O . ASP A 1 311 ? 16.121 -5.175 -20.847 1.00 93.12 311 ASP A O 1
ATOM 2504 N N . VAL A 1 312 ? 14.083 -4.819 -21.730 1.00 92.25 312 VAL A N 1
ATOM 2505 C CA . VAL A 1 312 ? 13.372 -4.865 -20.446 1.00 92.25 312 VAL A CA 1
ATOM 2506 C C . VAL A 1 312 ? 12.839 -6.272 -20.252 1.00 92.25 312 VAL A C 1
ATOM 2508 O O . VAL A 1 312 ? 12.234 -6.825 -21.167 1.00 92.25 312 VAL A O 1
ATOM 2511 N N . HIS A 1 313 ? 13.050 -6.809 -19.059 1.00 90.44 313 HIS A N 1
ATOM 2512 C CA . HIS A 1 313 ? 12.628 -8.147 -18.675 1.00 90.44 313 HIS A CA 1
ATOM 2513 C C . HIS A 1 313 ? 11.845 -8.095 -17.359 1.00 90.44 313 HIS A C 1
ATOM 2515 O O . HIS A 1 313 ? 12.227 -7.350 -16.449 1.00 90.44 313 HIS A O 1
ATOM 2521 N N . HIS A 1 314 ? 10.757 -8.863 -17.247 1.00 87.94 314 HIS A N 1
ATOM 2522 C CA . HIS A 1 314 ? 10.066 -9.047 -15.969 1.00 87.94 314 HIS A CA 1
ATOM 2523 C C . HIS A 1 314 ? 10.810 -10.065 -1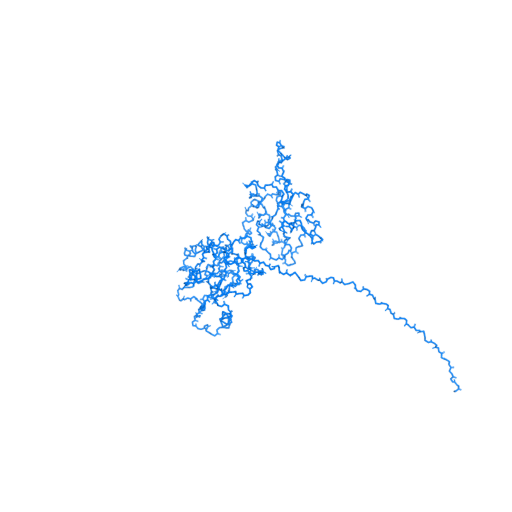5.100 1.00 87.94 314 HIS A C 1
ATOM 2525 O O . HIS A 1 314 ? 10.937 -11.223 -15.481 1.00 87.94 314 HIS A O 1
ATOM 2531 N N . LYS A 1 315 ? 11.191 -9.675 -13.880 1.00 86.31 315 LYS A N 1
ATOM 2532 C CA . LYS A 1 315 ? 11.861 -10.563 -12.909 1.00 86.31 315 LYS A CA 1
ATOM 2533 C C . LYS A 1 315 ? 11.035 -11.802 -12.554 1.00 86.31 315 LYS A C 1
ATOM 2535 O O . LYS A 1 315 ? 11.587 -12.863 -12.288 1.00 86.31 315 LYS A O 1
ATOM 2540 N N . HIS A 1 316 ? 9.708 -11.664 -12.554 1.00 76.56 316 HIS A N 1
ATOM 2541 C CA . HIS A 1 316 ? 8.783 -12.782 -12.397 1.00 76.56 316 HIS A CA 1
ATOM 2542 C C . HIS A 1 316 ? 7.776 -12.770 -13.556 1.00 76.56 316 HIS A C 1
ATOM 2544 O O . HIS A 1 316 ? 7.135 -11.734 -13.785 1.00 76.56 316 HIS A O 1
ATOM 2550 N N . PRO A 1 317 ? 7.592 -13.886 -14.283 1.00 69.06 317 PRO A N 1
ATOM 2551 C CA . PRO A 1 317 ? 6.637 -13.952 -15.386 1.00 69.06 317 PRO A CA 1
ATOM 2552 C C . PRO A 1 317 ? 5.225 -13.528 -14.956 1.00 69.06 317 PRO A C 1
ATOM 2554 O O . PRO A 1 317 ? 4.770 -13.874 -13.864 1.00 69.06 317 PRO A O 1
ATOM 2557 N N . LEU A 1 318 ? 4.486 -12.820 -15.821 1.00 61.38 318 LEU A N 1
ATOM 2558 C CA . LEU A 1 318 ? 3.098 -12.417 -15.526 1.00 61.38 318 LEU A CA 1
ATOM 2559 C C . LEU A 1 318 ? 2.148 -13.615 -15.356 1.00 61.38 318 LEU A C 1
ATOM 2561 O O . LEU A 1 318 ? 1.082 -13.469 -14.767 1.00 61.38 318 LEU A O 1
ATOM 2565 N N . ALA A 1 319 ? 2.527 -14.798 -15.846 1.00 53.03 319 ALA A N 1
ATOM 2566 C CA . ALA A 1 319 ? 1.749 -16.022 -15.677 1.00 53.03 319 ALA A CA 1
ATOM 2567 C C . ALA A 1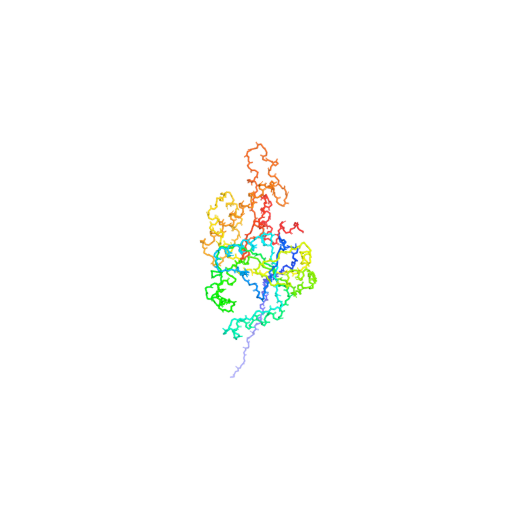 319 ? 1.700 -16.534 -14.219 1.00 53.03 319 ALA A C 1
ATOM 2569 O O . ALA A 1 319 ? 0.844 -17.362 -13.902 1.00 53.03 319 ALA A O 1
ATOM 2570 N N . GLU A 1 320 ? 2.569 -16.055 -13.317 1.00 52.28 320 GLU A N 1
ATOM 2571 C CA . GLU A 1 320 ? 2.611 -16.485 -11.910 1.00 52.28 320 GLU A CA 1
ATOM 2572 C C . GLU A 1 320 ? 1.524 -15.814 -11.044 1.00 52.28 320 GLU A C 1
ATOM 2574 O O . GLU A 1 320 ? 1.808 -15.074 -10.105 1.00 52.28 320 GLU A O 1
ATOM 2579 N N . GLY A 1 321 ? 0.256 -16.106 -11.347 1.00 56.25 321 GLY A N 1
ATOM 2580 C CA . GLY A 1 321 ? -0.899 -15.690 -10.541 1.00 56.25 321 GLY A CA 1
ATOM 2581 C C . GLY A 1 321 ? -1.316 -14.223 -10.701 1.00 56.25 321 GLY A C 1
ATOM 2582 O O . GLY A 1 321 ? -0.791 -13.478 -11.526 1.00 56.25 321 GLY A O 1
ATOM 2583 N N . VAL A 1 322 ? -2.339 -13.811 -9.944 1.00 62.09 322 VAL A N 1
ATOM 2584 C CA . VAL A 1 322 ? -2.802 -12.415 -9.908 1.00 62.09 322 VAL A CA 1
ATOM 2585 C C . VAL A 1 322 ? -1.867 -11.638 -8.987 1.00 62.09 322 VAL A C 1
ATOM 2587 O O . VAL A 1 322 ? -1.935 -11.779 -7.768 1.00 62.09 322 VAL A O 1
ATOM 2590 N N . ARG A 1 323 ? -0.972 -10.840 -9.574 1.00 70.69 323 ARG A N 1
ATOM 2591 C CA . ARG A 1 323 ? -0.036 -9.978 -8.843 1.00 70.69 323 ARG A CA 1
ATOM 2592 C C . ARG A 1 323 ? -0.076 -8.554 -9.379 1.00 70.69 323 ARG A C 1
ATOM 2594 O O . ARG A 1 323 ? -0.276 -8.333 -10.574 1.00 70.69 323 ARG A O 1
ATOM 2601 N N . TYR A 1 324 ? 0.137 -7.585 -8.499 1.00 75.00 324 TYR A N 1
ATOM 2602 C CA . TYR A 1 324 ? 0.211 -6.181 -8.878 1.00 75.00 324 TYR A CA 1
ATOM 2603 C C . TYR A 1 324 ? 1.631 -5.843 -9.359 1.00 75.00 324 TYR A C 1
ATOM 2605 O O . TYR A 1 324 ? 2.553 -5.749 -8.558 1.00 75.00 324 TYR A O 1
ATOM 2613 N N . THR A 1 325 ? 1.819 -5.685 -10.675 1.00 80.12 325 THR A N 1
ATOM 2614 C CA . THR A 1 325 ? 3.126 -5.326 -11.263 1.00 80.12 325 THR A CA 1
ATOM 2615 C C . THR A 1 325 ? 3.478 -3.864 -11.000 1.00 80.12 325 THR A C 1
ATOM 2617 O O . THR A 1 325 ? 2.643 -2.976 -11.206 1.00 80.12 325 THR A O 1
ATOM 2620 N N . THR A 1 326 ? 4.730 -3.616 -10.632 1.00 84.38 326 THR A N 1
ATOM 2621 C CA . THR A 1 326 ? 5.342 -2.314 -10.352 1.00 84.38 326 THR A CA 1
ATOM 2622 C C . THR A 1 326 ? 6.616 -2.114 -11.182 1.00 84.38 326 THR A C 1
ATOM 2624 O O . THR A 1 326 ? 7.037 -3.001 -11.916 1.00 84.38 326 THR A O 1
ATOM 2627 N N . VAL A 1 327 ? 7.265 -0.949 -11.076 1.00 88.19 327 VAL A N 1
ATOM 2628 C CA . VAL A 1 327 ? 8.564 -0.709 -11.739 1.00 88.19 327 VAL A CA 1
ATOM 2629 C C . VAL A 1 327 ? 9.695 -1.585 -11.182 1.00 88.19 327 VAL A C 1
ATOM 2631 O O . VAL A 1 327 ? 10.678 -1.815 -11.876 1.00 88.19 327 VAL A O 1
ATOM 2634 N N . GLU A 1 328 ? 9.564 -2.076 -9.946 1.00 86.50 328 GLU A N 1
ATOM 2635 C CA . GLU A 1 328 ? 10.569 -2.909 -9.265 1.00 86.50 328 GLU A CA 1
ATOM 2636 C C . GLU A 1 328 ? 10.579 -4.353 -9.797 1.00 86.50 328 GLU A C 1
ATOM 2638 O O . GLU A 1 328 ? 11.577 -5.064 -9.646 1.00 86.50 328 GLU A O 1
ATOM 2643 N N . ASP A 1 329 ? 9.503 -4.752 -10.484 1.00 87.31 329 ASP A N 1
ATOM 2644 C CA . ASP A 1 329 ? 9.358 -6.041 -11.165 1.00 87.31 329 ASP A CA 1
ATOM 2645 C C . ASP A 1 329 ? 10.121 -6.124 -12.490 1.00 87.31 329 ASP A C 1
ATOM 2647 O O . ASP A 1 329 ? 10.117 -7.175 -13.131 1.00 87.31 329 ASP A O 1
ATOM 2651 N N . PHE A 1 330 ? 10.766 -5.035 -12.910 1.00 91.50 330 PHE A N 1
ATOM 2652 C CA . PHE A 1 330 ? 11.517 -4.961 -14.154 1.00 91.50 330 PHE A CA 1
ATOM 2653 C C . PHE A 1 330 ? 13.021 -4.905 -13.908 1.00 91.50 330 PHE A C 1
ATOM 2655 O O . PHE A 1 330 ? 13.505 -4.426 -12.881 1.00 91.50 330 PHE A O 1
ATOM 2662 N N . THR A 1 331 ? 13.769 -5.385 -14.892 1.00 94.44 331 THR A N 1
ATOM 2663 C CA . THR A 1 331 ? 15.224 -5.270 -14.963 1.00 94.44 331 THR A CA 1
ATOM 2664 C C . THR A 1 331 ? 15.654 -4.954 -16.396 1.00 94.44 331 THR A C 1
ATOM 2666 O O . THR A 1 331 ? 14.933 -5.264 -17.350 1.00 94.44 331 THR A O 1
ATOM 2669 N N . LEU A 1 332 ? 16.803 -4.289 -16.552 1.00 95.25 332 LEU A N 1
ATOM 2670 C CA . LEU A 1 332 ? 17.447 -4.085 -17.848 1.00 95.25 332 LEU A CA 1
ATOM 2671 C C . LEU A 1 332 ? 18.497 -5.165 -18.081 1.00 95.25 332 LEU A C 1
ATOM 2673 O O . LEU A 1 332 ? 19.459 -5.277 -17.326 1.00 95.25 332 LEU A O 1
ATOM 2677 N N . LEU A 1 333 ? 18.362 -5.909 -19.174 1.00 95.75 333 LEU A N 1
ATOM 2678 C CA . LEU A 1 333 ? 19.300 -6.957 -19.565 1.00 95.75 333 LEU A CA 1
ATOM 2679 C C . LEU A 1 333 ? 19.877 -6.669 -20.948 1.00 95.75 333 LEU A C 1
ATOM 2681 O O . LEU A 1 333 ? 19.187 -6.174 -21.835 1.00 95.75 333 LEU A O 1
ATOM 2685 N N . CYS A 1 334 ? 21.147 -7.006 -21.170 1.00 95.69 334 CYS A N 1
ATOM 2686 C CA . CYS A 1 334 ? 21.664 -7.083 -22.534 1.00 95.69 334 CYS A CA 1
ATOM 2687 C C . CYS A 1 334 ? 21.053 -8.303 -23.257 1.00 95.69 334 CYS A C 1
ATOM 2689 O O . CYS A 1 334 ? 20.643 -9.261 -22.589 1.00 95.69 334 CYS A O 1
ATOM 2691 N N . PRO A 1 335 ? 21.040 -8.341 -24.603 1.00 94.25 335 PRO A N 1
ATOM 2692 C CA . PRO A 1 335 ? 20.429 -9.438 -25.358 1.00 94.25 335 PRO A CA 1
ATOM 2693 C C . PRO A 1 335 ? 20.967 -10.827 -24.987 1.00 94.25 335 PRO A C 1
ATOM 2695 O O . PRO A 1 335 ? 20.251 -11.824 -25.069 1.00 94.25 335 PRO A O 1
ATOM 2698 N N . THR A 1 336 ? 22.232 -10.911 -24.569 1.00 96.19 336 THR A N 1
ATOM 2699 C CA . THR A 1 336 ? 22.855 -12.166 -24.131 1.00 96.19 336 THR A CA 1
ATOM 2700 C C . THR A 1 336 ? 22.334 -12.611 -22.766 1.00 96.19 336 THR A C 1
ATOM 2702 O O . THR A 1 336 ? 21.857 -13.739 -22.654 1.00 96.19 336 THR A O 1
ATOM 2705 N N . CYS A 1 337 ? 22.361 -11.736 -21.752 1.00 96.19 337 CYS A N 1
ATOM 2706 C CA . CYS A 1 337 ? 21.832 -12.044 -20.419 1.00 96.19 337 CYS A CA 1
ATOM 2707 C C . CYS A 1 337 ? 20.330 -12.335 -20.461 1.00 96.19 337 CYS A C 1
ATOM 2709 O O . CYS A 1 337 ? 19.877 -13.260 -19.802 1.00 96.19 337 CYS A O 1
ATOM 2711 N N . HIS A 1 338 ? 19.573 -11.615 -21.288 1.00 94.00 338 HIS A N 1
ATOM 2712 C CA . HIS A 1 338 ? 18.139 -11.836 -21.452 1.00 94.00 338 HIS A CA 1
ATOM 2713 C C . HIS A 1 338 ? 17.819 -13.232 -22.013 1.00 94.00 338 HIS A C 1
ATOM 2715 O O . HIS A 1 338 ? 16.980 -13.953 -21.475 1.00 94.00 338 HIS A O 1
ATOM 2721 N N . ARG A 1 339 ? 18.530 -13.663 -23.067 1.00 92.00 339 ARG A N 1
ATOM 2722 C CA . ARG A 1 339 ? 18.385 -15.025 -23.610 1.00 92.00 339 ARG A CA 1
ATOM 2723 C C . ARG A 1 339 ? 18.797 -16.095 -22.601 1.00 92.00 339 ARG A C 1
ATOM 2725 O O . ARG A 1 339 ? 18.124 -17.120 -22.504 1.00 92.00 339 ARG A O 1
ATOM 2732 N N . ALA A 1 340 ? 19.897 -15.867 -21.885 1.00 93.56 340 ALA A N 1
ATOM 2733 C CA . ALA A 1 340 ? 20.383 -16.786 -20.865 1.00 93.56 340 ALA A CA 1
ATOM 2734 C C . ALA A 1 340 ? 19.375 -16.932 -19.713 1.00 93.56 340 ALA A C 1
ATOM 2736 O O . ALA A 1 340 ? 19.087 -18.060 -19.320 1.00 93.56 340 ALA A O 1
ATOM 2737 N N . GLU A 1 341 ? 18.766 -15.834 -19.255 1.00 92.06 341 GLU A N 1
ATOM 2738 C CA . GLU A 1 341 ? 17.731 -15.845 -18.215 1.00 92.06 341 GLU A CA 1
ATOM 2739 C C . GLU A 1 341 ? 16.534 -16.708 -18.622 1.00 92.06 341 GLU A C 1
ATOM 2741 O O . GLU A 1 341 ? 16.182 -17.658 -17.928 1.00 92.06 341 GLU A O 1
ATOM 2746 N N . HIS A 1 342 ? 15.968 -16.482 -19.810 1.00 89.31 342 HIS A N 1
ATOM 2747 C CA . HIS A 1 342 ? 14.879 -17.325 -20.306 1.00 89.31 342 HIS A CA 1
ATOM 2748 C C . HIS A 1 342 ? 15.270 -18.803 -20.459 1.00 89.31 342 HIS A C 1
ATOM 2750 O O . HIS A 1 342 ? 14.426 -19.683 -20.274 1.00 89.31 342 HIS A O 1
ATOM 2756 N N . ALA A 1 343 ? 16.520 -19.102 -20.824 1.00 88.81 343 ALA A N 1
ATOM 2757 C CA . ALA A 1 343 ? 17.000 -20.479 -20.920 1.00 88.81 343 ALA A CA 1
ATOM 2758 C C . ALA A 1 343 ? 17.117 -21.140 -19.535 1.00 88.81 343 ALA A C 1
ATOM 2760 O O . ALA A 1 343 ? 16.741 -22.302 -19.381 1.00 88.81 343 ALA A O 1
ATOM 2761 N N . LEU A 1 344 ? 17.585 -20.398 -18.530 1.00 88.69 344 LEU A N 1
ATOM 2762 C CA . LEU A 1 344 ? 17.720 -20.863 -17.150 1.00 88.69 344 LEU A CA 1
ATOM 2763 C C . LEU A 1 344 ? 16.360 -21.044 -16.469 1.00 88.69 344 LEU A C 1
ATOM 2765 O O . LEU A 1 344 ? 16.136 -22.077 -15.832 1.00 88.69 344 LEU A O 1
ATOM 2769 N N . LEU A 1 345 ? 15.415 -20.127 -16.691 1.00 85.19 345 LEU A N 1
ATOM 2770 C CA . LEU A 1 345 ? 14.055 -20.227 -16.152 1.00 85.19 345 LEU A CA 1
ATOM 2771 C C . LEU A 1 345 ? 13.355 -21.518 -16.603 1.00 85.19 345 LEU A C 1
ATOM 2773 O O . LEU A 1 345 ? 12.660 -22.156 -15.813 1.00 85.19 345 LEU A O 1
ATOM 2777 N N . LYS A 1 346 ? 13.605 -21.983 -17.838 1.00 84.75 346 LYS A N 1
ATOM 2778 C CA . LYS A 1 346 ? 13.066 -23.261 -18.352 1.00 84.75 346 LYS A CA 1
ATOM 2779 C C . LYS A 1 346 ? 13.539 -24.490 -17.574 1.00 84.75 346 LYS A C 1
ATOM 2781 O O . LYS A 1 346 ? 12.850 -25.507 -17.585 1.00 84.75 346 LYS A O 1
ATOM 2786 N N . ILE A 1 347 ? 14.694 -24.412 -16.915 1.00 88.19 347 ILE A N 1
ATOM 2787 C CA . ILE A 1 347 ? 15.245 -25.490 -16.081 1.00 88.19 347 ILE A CA 1
ATOM 2788 C C . ILE A 1 347 ? 15.142 -25.183 -14.578 1.00 88.19 347 ILE A C 1
ATOM 2790 O O . ILE A 1 347 ? 15.734 -25.894 -13.767 1.00 88.19 347 ILE A O 1
ATOM 2794 N N . GLY A 1 348 ? 14.383 -24.148 -14.198 1.00 83.94 348 GLY A N 1
ATOM 2795 C CA . GLY A 1 348 ? 14.155 -23.765 -12.804 1.00 83.94 348 GLY A CA 1
ATOM 2796 C C . GLY A 1 348 ? 15.345 -23.075 -12.130 1.00 83.94 348 GLY A C 1
ATOM 2797 O O . GLY A 1 348 ? 15.530 -23.247 -10.928 1.00 83.94 348 GLY A O 1
ATOM 2798 N N . ARG A 1 349 ? 16.159 -22.335 -12.891 1.00 87.44 349 ARG A N 1
ATOM 2799 C CA . ARG A 1 349 ? 17.253 -21.474 -12.400 1.00 87.44 349 ARG A CA 1
ATOM 2800 C C . ARG A 1 349 ? 17.025 -20.022 -12.836 1.00 87.44 349 ARG A C 1
ATOM 2802 O O . ARG A 1 349 ? 16.234 -19.791 -13.743 1.00 87.44 349 ARG A O 1
ATOM 2809 N N . SER A 1 350 ? 17.727 -19.064 -12.234 1.00 87.88 350 SER A N 1
ATOM 2810 C CA . SER A 1 350 ? 17.668 -17.648 -12.625 1.00 87.88 350 SER A CA 1
ATOM 2811 C C . SER A 1 350 ? 19.010 -16.951 -12.367 1.00 87.88 350 SER A C 1
ATOM 2813 O O . SER A 1 350 ? 19.626 -17.162 -11.326 1.00 87.88 350 SER A O 1
ATOM 2815 N N . LEU A 1 351 ? 19.459 -16.111 -13.306 1.00 88.19 351 LEU A N 1
ATOM 2816 C CA . LEU A 1 351 ? 20.598 -15.195 -13.133 1.00 88.19 351 LEU A CA 1
ATOM 2817 C C . LEU A 1 351 ? 20.281 -14.096 -12.121 1.00 88.19 351 LEU A C 1
ATOM 2819 O O . LEU A 1 351 ? 21.187 -13.539 -11.509 1.00 88.19 351 LEU A O 1
ATOM 2823 N N . LEU A 1 352 ? 19.000 -13.762 -11.971 1.00 84.88 352 LEU A N 1
ATOM 2824 C CA . LEU A 1 352 ? 18.532 -12.697 -11.090 1.00 84.88 352 LEU A CA 1
ATOM 2825 C C . LEU A 1 352 ? 18.446 -13.158 -9.631 1.00 84.88 352 LEU A C 1
ATOM 2827 O O . LEU A 1 352 ? 18.561 -12.330 -8.734 1.00 84.88 352 LEU A O 1
ATOM 2831 N N . SER A 1 353 ? 18.287 -14.463 -9.379 1.00 76.62 353 SER A N 1
ATOM 2832 C CA . SER A 1 353 ? 18.271 -15.019 -8.017 1.00 76.62 353 SER A CA 1
ATOM 2833 C C . SER A 1 353 ? 19.657 -15.180 -7.386 1.00 76.62 353 SER A C 1
ATOM 2835 O O . SER A 1 353 ? 19.746 -15.345 -6.178 1.00 76.62 353 SER A O 1
ATOM 2837 N N . GLU A 1 354 ? 20.733 -15.157 -8.176 1.00 60.94 354 GLU A N 1
ATOM 2838 C CA . GLU A 1 354 ? 22.110 -15.388 -7.698 1.00 60.94 354 GLU A CA 1
ATOM 2839 C C . GLU A 1 354 ? 22.837 -14.090 -7.281 1.00 60.94 354 GLU A C 1
ATOM 2841 O O . GLU A 1 354 ? 24.023 -14.120 -6.963 1.00 60.94 354 GLU A O 1
ATOM 2846 N N . GLN A 1 355 ? 22.151 -12.940 -7.297 1.00 53.19 355 GLN A N 1
ATOM 2847 C CA . GLN A 1 355 ? 22.743 -11.623 -7.016 1.00 53.19 355 GLN A CA 1
ATOM 2848 C C . GLN A 1 355 ? 22.549 -11.111 -5.577 1.00 53.19 355 GLN A C 1
ATOM 2850 O O . GLN A 1 355 ? 22.910 -9.962 -5.306 1.00 53.19 355 GLN A O 1
ATOM 2855 N N . HIS A 1 356 ? 21.996 -11.925 -4.674 1.00 41.94 356 HIS A N 1
ATOM 2856 C CA . HIS A 1 356 ? 21.705 -11.548 -3.288 1.00 41.94 356 HIS A CA 1
ATOM 2857 C C . HIS A 1 356 ? 22.454 -12.405 -2.273 1.00 41.94 356 HIS A C 1
ATOM 2859 O O . HIS A 1 356 ? 22.469 -13.645 -2.445 1.00 41.94 356 HIS A O 1
#

Radius of gyration: 28.07 Å; chains: 1; bounding box: 61×116×60 Å